Protein AF-A0A8X6T0A4-F1 (afdb_monomer_lite)

pLDDT: mean 91.63, std 5.25, range [67.75, 98.31]

Organism: Trichonephila clavipes (NCBI:txid2585209)

Foldseek 3Di:
DAFLVVLVVQQVVQCVVLVANPGSSPDDDDDDDDPLDDFDDDPPDDPVVSVCRDNCVDPCVVVDDDDDDDDDVVQVVVPDPVVVVLVVQVVCSSVVVFDQDPVPRDGDRPPPNDDDDPDLVRVCCVQQPPCQVCLQPPVSVVVGDDDDPDVVVVVVSLVVSQVSHPFDKDKDFDDDDDPDPVCCVVCPPVNVQPDDDPPDDHRIDIDGPSRDDDDD

Sequence (216 aa):
MSHKKASEALDRTLRDFRGNRRIFGGALILLSGDFRQTLPIIPRSTPADELHACFKLSVLWRLLQKLTLKTNMRVQLQRDASAGNFVKQLMDIGNGRMEIDESTQCITLPANFCKITESIDELVQKVFPNIAQNYKNHQWLSTRAILAAKNIDVNTINFTIQHRIPSETTTYKSIDTVENQDEVVNYPTEFLNSLDLPGMPPHVLTLKIGVPIILL

InterPro domains:
  IPR010285 DNA helicase Pif1-like, DEAD-box helicase domain [PF05970] (1-100)
  IPR027417 P-loop containing nucleoside triphosphate hydrolase [SSF52540] (20-215)
  IPR049163 DNA helicase Pif1-like, 2B domain [PF21530] (190-216)

Radius of gyration: 23.38 Å; chains: 1; bounding box: 48×66×59 Å

Secondary structure (DSSP, 8-state):
---HHHHHHHHHHHHHHTT--SGGGG--------TTSPPPP-TT--HHHHHHHSGGGSGGGGGS--------HHHHHHT-TTHHHHHHHHHHHHTT-SPBPTTT--BPPPTTT----S-HHHHHHHHSTTHHHHTT-HHHHTT-----SSHHHHHHHHHHHHHTS-S-EEEEE-----S-GGGTTTS-HHHHHT---TTS--SEEEEETT------

Structure (mmCIF, N/CA/C/O backbone):
data_AF-A0A8X6T0A4-F1
#
_entry.id   AF-A0A8X6T0A4-F1
#
loop_
_atom_site.group_PDB
_atom_site.id
_atom_site.type_symbol
_atom_site.label_atom_id
_atom_site.label_alt_id
_atom_site.label_comp_id
_atom_site.label_asym_id
_atom_site.label_entity_id
_atom_site.label_seq_id
_atom_site.pdbx_PDB_ins_code
_atom_site.Cartn_x
_atom_site.Cartn_y
_atom_site.Cartn_z
_atom_site.occupancy
_atom_site.B_iso_or_equiv
_atom_site.auth_seq_id
_atom_site.auth_comp_id
_atom_site.auth_asym_id
_atom_site.auth_atom_id
_atom_site.pdbx_PDB_model_num
ATOM 1 N N . MET A 1 1 ? 6.250 1.382 -6.525 1.00 78.69 1 MET A N 1
ATOM 2 C CA . MET A 1 1 ? 5.484 0.121 -6.398 1.00 78.69 1 MET A CA 1
ATOM 3 C C . MET A 1 1 ? 5.638 -0.869 -7.557 1.00 78.69 1 MET A C 1
ATOM 5 O O . MET A 1 1 ? 5.846 -2.033 -7.262 1.00 78.69 1 MET A O 1
ATOM 9 N N . SER A 1 2 ? 5.542 -0.505 -8.845 1.00 86.88 2 SER A N 1
ATOM 10 C CA . SER A 1 2 ? 5.683 -1.519 -9.918 1.00 86.88 2 SER A CA 1
ATOM 11 C C . SER A 1 2 ? 7.146 -1.889 -10.198 1.00 86.88 2 SER A C 1
ATOM 13 O O . SER A 1 2 ? 8.006 -1.006 -10.288 1.00 86.88 2 SER A O 1
ATOM 15 N N . HIS A 1 3 ? 7.428 -3.185 -10.353 1.00 94.50 3 HIS A N 1
ATOM 16 C CA . HIS A 1 3 ? 8.743 -3.677 -10.762 1.00 94.50 3 HIS A CA 1
ATOM 17 C C . HIS A 1 3 ? 9.007 -3.302 -12.229 1.00 94.50 3 HIS A C 1
ATOM 19 O O . HIS A 1 3 ? 8.172 -3.528 -13.101 1.00 94.50 3 HIS A O 1
ATOM 25 N N . LYS A 1 4 ? 10.216 -2.813 -12.539 1.00 95.25 4 LYS A N 1
ATOM 26 C CA . LYS A 1 4 ? 10.638 -2.422 -13.896 1.00 95.25 4 LYS A CA 1
ATOM 27 C C . LYS A 1 4 ? 10.349 -3.449 -14.996 1.00 95.25 4 LYS A C 1
ATOM 29 O O . LYS A 1 4 ? 10.011 -3.058 -16.110 1.00 95.25 4 LYS A O 1
ATOM 34 N N . LYS A 1 5 ? 10.424 -4.745 -14.666 1.00 95.69 5 LYS A N 1
ATOM 35 C CA . LYS A 1 5 ? 10.174 -5.849 -15.595 1.00 95.69 5 LYS A CA 1
ATOM 36 C C . LYS A 1 5 ? 8.749 -5.834 -16.143 1.00 95.69 5 LYS A C 1
ATOM 38 O O . LYS A 1 5 ? 8.561 -6.252 -17.274 1.00 95.69 5 LYS A O 1
ATOM 43 N N . ALA A 1 6 ? 7.766 -5.327 -15.395 1.00 95.44 6 ALA A N 1
ATOM 44 C CA . ALA A 1 6 ? 6.399 -5.190 -15.893 1.00 95.44 6 ALA A CA 1
ATOM 45 C C . ALA A 1 6 ? 6.338 -4.217 -17.082 1.00 95.44 6 ALA A C 1
ATOM 47 O O . ALA A 1 6 ? 5.784 -4.541 -18.129 1.00 95.44 6 ALA A O 1
ATOM 48 N N . SER A 1 7 ? 6.986 -3.056 -16.959 1.00 95.06 7 SER A N 1
ATOM 49 C CA . SER A 1 7 ? 7.067 -2.072 -18.044 1.00 95.06 7 SER A CA 1
ATOM 50 C C . SER A 1 7 ? 7.923 -2.557 -19.218 1.00 95.06 7 SER A C 1
ATOM 52 O O . SER A 1 7 ? 7.588 -2.296 -20.368 1.00 95.06 7 SER A O 1
ATOM 54 N N . GLU A 1 8 ? 9.016 -3.274 -18.947 1.00 96.75 8 GLU A N 1
ATOM 55 C CA . GLU A 1 8 ? 9.872 -3.873 -19.984 1.00 96.75 8 GLU A CA 1
ATOM 56 C C . GLU A 1 8 ? 9.152 -4.990 -20.747 1.00 96.75 8 GLU A C 1
ATOM 58 O O . GLU A 1 8 ? 9.249 -5.071 -21.972 1.00 96.75 8 GLU A O 1
ATOM 63 N N . ALA A 1 9 ? 8.378 -5.818 -20.042 1.00 97.44 9 ALA A N 1
ATOM 64 C CA . ALA A 1 9 ? 7.515 -6.815 -20.654 1.00 97.44 9 ALA A CA 1
ATOM 65 C C . ALA A 1 9 ? 6.445 -6.143 -21.519 1.00 97.44 9 ALA A C 1
ATOM 67 O O . ALA A 1 9 ? 6.284 -6.539 -22.667 1.00 97.44 9 ALA A O 1
ATOM 68 N N . LEU A 1 10 ? 5.784 -5.092 -21.020 1.00 96.75 10 LEU A N 1
ATOM 69 C CA . LEU A 1 10 ? 4.800 -4.332 -21.793 1.00 96.75 10 LEU A CA 1
ATOM 70 C C . LEU A 1 10 ? 5.404 -3.751 -23.081 1.00 96.75 10 LEU A C 1
ATOM 72 O O . LEU A 1 10 ? 4.799 -3.870 -24.142 1.00 96.75 10 LEU A O 1
ATOM 76 N N . ASP A 1 11 ? 6.599 -3.157 -23.010 1.00 97.44 11 ASP A N 1
ATOM 77 C CA . ASP A 1 11 ? 7.320 -2.664 -24.190 1.00 97.44 11 ASP A CA 1
ATOM 78 C C . ASP A 1 11 ? 7.566 -3.784 -25.204 1.00 97.44 11 ASP A C 1
ATOM 80 O O . ASP A 1 11 ? 7.188 -3.645 -26.367 1.00 97.44 11 ASP A O 1
ATOM 84 N N . ARG A 1 12 ? 8.131 -4.913 -24.760 1.00 97.69 12 ARG A N 1
ATOM 85 C CA . ARG A 1 12 ? 8.400 -6.069 -25.624 1.00 97.69 12 ARG A CA 1
ATOM 86 C C . ARG A 1 12 ? 7.125 -6.602 -26.278 1.00 97.69 12 ARG A C 1
ATOM 88 O O . ARG A 1 12 ? 7.107 -6.786 -27.491 1.00 97.69 12 ARG A O 1
ATOM 95 N N . THR A 1 13 ? 6.069 -6.805 -25.495 1.00 98.06 13 THR A N 1
ATOM 96 C CA . THR A 1 13 ? 4.781 -7.325 -25.971 1.00 98.06 13 THR A CA 1
ATOM 97 C C . THR A 1 13 ? 4.143 -6.381 -26.989 1.00 98.06 13 THR A C 1
ATOM 99 O O . THR A 1 13 ? 3.683 -6.825 -28.036 1.00 98.06 13 THR A O 1
ATOM 102 N N . LEU A 1 14 ? 4.152 -5.067 -26.741 1.00 98.06 14 LEU A N 1
ATOM 103 C CA . LEU A 1 14 ? 3.580 -4.103 -27.684 1.00 98.06 14 LEU A CA 1
ATOM 104 C C . LEU A 1 14 ? 4.390 -3.986 -28.977 1.00 98.06 14 LEU A C 1
ATOM 106 O O . LEU A 1 14 ? 3.804 -3.746 -30.031 1.00 98.06 14 LEU A O 1
ATOM 110 N N . ARG A 1 15 ? 5.716 -4.154 -28.929 1.00 98.12 15 ARG A N 1
ATOM 111 C CA . ARG A 1 15 ? 6.535 -4.201 -30.150 1.00 98.12 15 ARG A CA 1
ATOM 112 C C . ARG A 1 15 ? 6.182 -5.395 -31.022 1.00 98.12 15 ARG A C 1
ATOM 114 O O . ARG A 1 15 ? 6.078 -5.233 -32.236 1.00 98.12 15 ARG A O 1
ATOM 121 N N . ASP A 1 16 ? 5.994 -6.548 -30.390 1.00 98.31 16 ASP A N 1
ATOM 122 C CA . ASP A 1 16 ? 5.646 -7.798 -31.057 1.00 98.31 16 ASP A CA 1
ATOM 123 C C . ASP A 1 16 ? 4.248 -7.717 -31.683 1.00 98.31 16 ASP A C 1
ATOM 125 O O . ASP A 1 16 ? 4.109 -7.754 -32.904 1.00 98.31 16 ASP A O 1
ATOM 129 N N . PHE A 1 17 ? 3.220 -7.426 -30.878 1.00 98.06 17 PHE A N 1
ATOM 130 C CA . PHE A 1 17 ? 1.835 -7.336 -31.357 1.00 98.06 17 PHE A CA 1
ATOM 131 C C . PHE A 1 17 ? 1.604 -6.275 -32.429 1.00 98.06 17 PHE A C 1
ATOM 133 O O . PHE A 1 17 ? 0.698 -6.411 -33.248 1.00 98.06 17 PHE A O 1
ATOM 140 N N . ARG A 1 18 ? 2.398 -5.202 -32.435 1.00 97.75 18 ARG A N 1
ATOM 141 C CA . ARG A 1 18 ? 2.253 -4.120 -33.417 1.00 97.75 18 ARG A CA 1
ATOM 142 C C . ARG A 1 18 ? 3.211 -4.238 -34.597 1.00 97.75 18 ARG A C 1
ATOM 144 O O . ARG A 1 18 ? 3.186 -3.356 -35.454 1.00 97.75 18 ARG A O 1
ATOM 151 N N . GLY A 1 19 ? 4.089 -5.244 -34.620 1.00 97.75 19 GLY A N 1
ATOM 152 C CA . GLY A 1 19 ? 5.144 -5.366 -35.629 1.00 97.75 19 GLY A CA 1
ATOM 153 C C . GLY A 1 19 ? 6.038 -4.122 -35.722 1.00 97.75 19 GLY A C 1
ATOM 154 O O . GLY A 1 19 ? 6.555 -3.799 -36.789 1.00 97.75 19 GLY A O 1
ATOM 155 N N . ASN A 1 20 ? 6.197 -3.374 -34.625 1.00 97.81 20 ASN A N 1
ATOM 156 C CA . ASN A 1 20 ? 6.861 -2.072 -34.614 1.00 97.81 20 ASN A CA 1
ATOM 157 C C . ASN A 1 20 ? 7.971 -2.055 -33.567 1.00 97.81 20 ASN A C 1
ATOM 159 O O . ASN A 1 20 ? 7.714 -2.171 -32.377 1.00 97.81 20 ASN A O 1
ATOM 163 N N . ARG A 1 21 ? 9.220 -1.850 -33.994 1.00 96.19 21 ARG A N 1
ATOM 164 C CA . ARG A 1 21 ? 10.390 -1.878 -33.098 1.00 96.19 21 ARG A CA 1
ATOM 165 C C . ARG A 1 21 ? 10.576 -0.613 -32.252 1.00 96.19 21 ARG A C 1
ATOM 167 O O . ARG A 1 21 ? 11.468 -0.595 -31.404 1.00 96.19 21 ARG A O 1
ATOM 174 N N . ARG A 1 22 ? 9.780 0.442 -32.472 1.00 96.19 22 ARG A N 1
ATOM 175 C CA . ARG A 1 22 ? 9.786 1.647 -31.622 1.00 96.19 22 ARG A CA 1
ATOM 176 C C . ARG A 1 22 ? 9.333 1.301 -30.202 1.00 96.19 22 ARG A C 1
ATOM 178 O O . ARG A 1 22 ? 8.603 0.336 -30.002 1.00 96.19 22 ARG A O 1
ATOM 185 N N . ILE A 1 23 ? 9.734 2.116 -29.225 1.00 96.06 23 ILE A N 1
ATOM 186 C CA . ILE A 1 23 ? 9.332 1.940 -27.822 1.00 96.06 23 ILE A CA 1
ATOM 187 C C . ILE A 1 23 ? 7.802 1.801 -27.700 1.00 96.06 23 ILE A C 1
ATOM 189 O O . ILE A 1 23 ? 7.052 2.522 -28.362 1.00 96.06 23 ILE A O 1
ATOM 193 N N . PHE A 1 24 ? 7.353 0.820 -26.919 1.00 97.19 24 PHE A N 1
ATOM 194 C CA . PHE A 1 24 ? 5.966 0.387 -26.751 1.00 97.19 24 PHE A CA 1
ATOM 195 C C . PHE A 1 24 ? 5.222 0.138 -28.072 1.00 97.19 24 PHE A C 1
ATOM 197 O O . PHE A 1 24 ? 4.050 0.482 -28.223 1.00 97.19 24 PHE A O 1
ATOM 204 N N . GLY A 1 25 ? 5.911 -0.394 -29.084 1.00 97.31 25 GLY A N 1
ATOM 205 C CA . GLY A 1 25 ? 5.338 -0.595 -30.415 1.00 97.31 25 GLY A CA 1
ATOM 206 C C . GLY A 1 25 ? 4.918 0.707 -31.104 1.00 97.31 25 GLY A C 1
ATOM 207 O O . GLY A 1 25 ? 4.065 0.688 -31.988 1.00 97.31 25 GLY A O 1
ATOM 208 N N . GLY A 1 26 ? 5.465 1.851 -30.677 1.00 96.81 26 GLY A N 1
ATOM 209 C CA . GLY A 1 26 ? 5.050 3.188 -31.102 1.00 96.81 26 GLY A CA 1
ATOM 210 C C . GLY A 1 26 ? 3.747 3.668 -30.458 1.00 96.81 26 GLY A C 1
ATOM 211 O O . GLY A 1 26 ? 3.034 4.463 -31.066 1.00 96.81 26 GLY A O 1
ATOM 212 N N . ALA A 1 27 ? 3.345 3.121 -29.306 1.00 96.56 27 ALA A N 1
ATOM 213 C CA . ALA A 1 27 ? 2.156 3.571 -28.582 1.00 96.56 27 ALA A CA 1
ATOM 214 C C . ALA A 1 27 ? 2.487 4.817 -27.759 1.00 96.56 27 ALA A C 1
ATOM 216 O O . ALA A 1 27 ? 3.587 4.932 -27.214 1.00 96.56 27 ALA A O 1
ATOM 217 N N . LEU A 1 28 ? 1.527 5.735 -27.640 1.00 95.19 28 LEU A N 1
ATOM 218 C CA . LEU A 1 28 ? 1.640 6.822 -26.678 1.00 95.19 28 LEU A CA 1
ATOM 219 C C . LEU A 1 28 ? 1.396 6.250 -25.282 1.00 95.19 28 LEU A C 1
ATOM 221 O O . LEU A 1 28 ? 0.275 5.871 -24.955 1.00 95.19 28 LEU A O 1
ATOM 225 N N . ILE A 1 29 ? 2.450 6.197 -24.472 1.00 95.06 29 ILE A N 1
ATOM 226 C CA . ILE A 1 29 ? 2.379 5.740 -23.086 1.00 95.06 29 ILE A CA 1
ATOM 227 C C . ILE A 1 29 ? 2.628 6.923 -22.162 1.00 95.06 29 ILE A C 1
ATOM 229 O O . ILE A 1 29 ? 3.672 7.572 -22.234 1.00 95.06 29 ILE A O 1
ATOM 233 N N . LEU A 1 30 ? 1.678 7.167 -21.264 1.00 95.31 30 LEU A N 1
ATOM 234 C CA . LEU A 1 30 ? 1.833 8.106 -20.165 1.00 95.31 30 LEU A CA 1
ATOM 235 C C . LEU A 1 30 ? 2.080 7.325 -18.875 1.00 95.31 30 LEU A C 1
ATOM 237 O O . LEU A 1 30 ? 1.209 6.601 -18.402 1.00 95.31 30 LEU A O 1
ATOM 241 N N . LEU A 1 31 ? 3.274 7.482 -18.307 1.00 93.19 31 LEU A N 1
ATOM 242 C CA . LEU A 1 31 ? 3.612 6.947 -16.991 1.00 93.19 31 LEU A CA 1
ATOM 243 C C . LEU A 1 31 ? 3.559 8.078 -15.968 1.00 93.19 31 LEU A C 1
ATOM 245 O O . LEU A 1 31 ? 4.175 9.125 -16.163 1.00 93.19 31 LEU A O 1
ATOM 249 N N . SER A 1 32 ? 2.860 7.850 -14.861 1.00 94.00 32 SER A N 1
ATOM 250 C CA . SER A 1 32 ? 2.754 8.802 -13.756 1.00 94.00 32 SER A CA 1
ATOM 251 C C . SER A 1 32 ? 3.049 8.119 -12.429 1.00 94.00 32 SER A C 1
ATOM 253 O O . SER A 1 32 ? 2.615 6.993 -12.193 1.00 94.00 32 SER A O 1
ATOM 255 N N . GLY A 1 33 ? 3.752 8.814 -11.543 1.00 92.31 33 GLY A N 1
ATOM 256 C CA . GLY A 1 33 ? 4.043 8.332 -10.200 1.00 92.31 33 GLY A CA 1
ATOM 257 C C . GLY A 1 33 ? 5.000 9.263 -9.468 1.00 92.31 33 GLY A C 1
ATOM 258 O O . GLY A 1 33 ? 5.571 10.176 -10.065 1.00 92.31 33 GLY A O 1
ATOM 259 N N . ASP A 1 34 ? 5.185 9.013 -8.177 1.00 92.38 34 ASP A N 1
ATOM 260 C CA . ASP A 1 34 ? 6.129 9.743 -7.338 1.00 92.38 34 ASP A CA 1
ATOM 261 C C . ASP A 1 34 ? 7.153 8.769 -6.748 1.00 92.38 34 ASP A C 1
ATOM 263 O O . ASP A 1 34 ? 6.823 7.890 -5.958 1.00 92.38 34 ASP A O 1
ATOM 267 N N . PHE A 1 35 ? 8.416 8.925 -7.140 1.00 89.56 35 PHE A N 1
ATOM 268 C CA . PHE A 1 35 ? 9.508 8.058 -6.691 1.00 89.56 35 PHE A CA 1
ATOM 269 C C . PHE A 1 35 ? 9.994 8.349 -5.270 1.00 89.56 35 PHE A C 1
ATOM 271 O O . PHE A 1 35 ? 10.930 7.697 -4.822 1.00 89.56 35 PHE A O 1
ATOM 278 N N . ARG A 1 36 ? 9.402 9.334 -4.591 1.00 89.62 36 ARG A N 1
ATOM 279 C CA . ARG A 1 36 ? 9.604 9.577 -3.157 1.00 89.62 36 ARG A CA 1
ATOM 280 C C . ARG A 1 36 ? 8.653 8.739 -2.296 1.00 89.62 36 ARG A C 1
ATOM 282 O O . ARG A 1 36 ? 8.738 8.782 -1.077 1.00 89.62 36 ARG A O 1
ATOM 289 N N . GLN A 1 37 ? 7.720 8.024 -2.928 1.00 89.94 37 GLN A N 1
ATOM 290 C CA . GLN A 1 37 ? 6.805 7.095 -2.269 1.00 89.94 37 GLN A CA 1
ATOM 291 C C . GLN A 1 37 ? 7.405 5.679 -2.235 1.00 89.94 37 GLN A C 1
ATOM 293 O O . GLN A 1 37 ? 8.610 5.485 -2.378 1.00 89.94 37 GLN A O 1
ATOM 298 N N . THR A 1 38 ? 6.559 4.673 -2.037 1.00 89.75 38 THR A N 1
ATOM 299 C CA . THR A 1 38 ? 6.963 3.289 -1.791 1.00 89.75 38 THR A CA 1
ATOM 300 C C . THR A 1 38 ? 7.680 2.635 -2.980 1.00 89.75 38 THR A C 1
ATOM 302 O O . THR A 1 38 ? 7.264 2.708 -4.152 1.00 89.75 38 THR A O 1
ATOM 305 N N . LEU A 1 39 ? 8.768 1.935 -2.656 1.00 91.50 39 LEU A N 1
ATOM 306 C CA . LEU A 1 39 ? 9.528 1.092 -3.578 1.00 91.50 39 LEU A CA 1
ATOM 307 C C . LEU A 1 39 ? 8.699 -0.131 -4.027 1.00 91.50 39 LEU A C 1
ATOM 309 O O . LEU A 1 39 ? 7.608 -0.381 -3.504 1.00 91.50 39 LEU A O 1
ATOM 313 N N . PRO A 1 40 ? 9.122 -0.858 -5.076 1.00 92.31 40 PRO A N 1
ATOM 314 C CA . PRO A 1 40 ? 8.544 -2.160 -5.391 1.00 92.31 40 PRO A CA 1
ATOM 315 C C . PRO A 1 40 ? 8.725 -3.144 -4.235 1.00 92.31 40 PRO A C 1
ATOM 317 O O . PRO A 1 40 ? 9.812 -3.239 -3.679 1.00 92.31 40 PRO A O 1
ATOM 320 N N . ILE A 1 41 ? 7.665 -3.880 -3.900 1.00 89.50 41 ILE A N 1
ATOM 321 C CA . ILE A 1 41 ? 7.702 -4.901 -2.849 1.00 89.50 41 ILE A CA 1
ATOM 322 C C . ILE A 1 41 ? 8.261 -6.184 -3.460 1.00 89.50 41 ILE A C 1
ATOM 324 O O . ILE A 1 41 ? 7.680 -6.718 -4.408 1.00 89.50 41 ILE A O 1
ATOM 328 N N . ILE A 1 42 ? 9.374 -6.679 -2.922 1.00 91.50 42 ILE A N 1
ATOM 329 C CA . ILE A 1 42 ? 9.973 -7.953 -3.321 1.00 91.50 42 ILE A CA 1
ATOM 330 C C . ILE A 1 42 ? 10.136 -8.808 -2.060 1.00 91.50 42 ILE A C 1
ATOM 332 O O . ILE A 1 42 ? 10.852 -8.427 -1.141 1.00 91.50 42 ILE A O 1
ATOM 336 N N . PRO A 1 43 ? 9.453 -9.958 -1.947 1.00 90.06 43 PRO A N 1
ATOM 337 C CA . PRO A 1 43 ? 9.609 -10.805 -0.774 1.00 90.06 43 PRO A CA 1
ATOM 338 C C . PRO A 1 43 ? 11.056 -11.280 -0.632 1.00 90.06 43 PRO A C 1
ATOM 340 O O . PRO A 1 43 ? 11.621 -11.819 -1.582 1.00 90.06 43 PRO A O 1
ATOM 343 N N . ARG A 1 44 ? 11.620 -11.144 0.575 1.00 91.50 44 ARG A N 1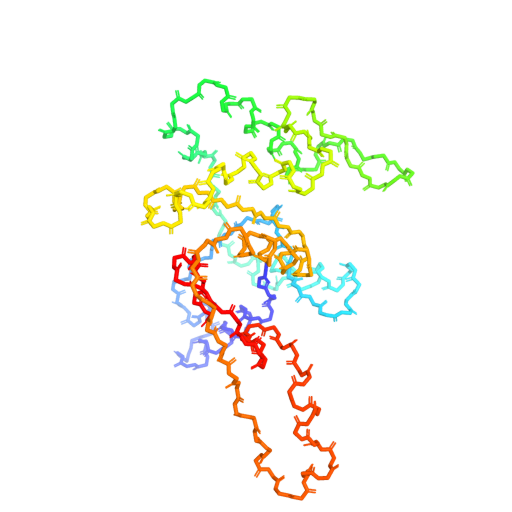
ATOM 344 C CA . ARG A 1 44 ? 12.981 -11.604 0.912 1.00 91.50 44 ARG A CA 1
ATOM 345 C C . ARG A 1 44 ? 14.088 -10.922 0.081 1.00 91.50 44 ARG A C 1
ATOM 347 O O . ARG A 1 44 ? 15.120 -11.538 -0.167 1.00 91.50 44 ARG A O 1
ATOM 354 N N . SER A 1 45 ? 13.879 -9.674 -0.346 1.00 93.06 45 SER A N 1
ATOM 355 C CA . SER A 1 45 ? 14.890 -8.870 -1.043 1.00 93.06 45 SER A CA 1
ATOM 356 C C . SER A 1 45 ? 15.883 -8.190 -0.112 1.00 93.06 45 SER A C 1
ATOM 358 O O . SER A 1 45 ? 15.595 -7.898 1.047 1.00 93.06 45 SER A O 1
ATOM 360 N N . THR A 1 46 ? 17.042 -7.854 -0.671 1.00 94.94 46 THR A N 1
ATOM 361 C CA . THR A 1 46 ? 17.940 -6.844 -0.109 1.00 94.94 46 THR A CA 1
ATOM 362 C C . THR A 1 46 ? 17.544 -5.436 -0.583 1.00 94.94 46 THR A C 1
ATOM 364 O O . THR A 1 46 ? 16.887 -5.298 -1.622 1.00 94.94 46 THR A O 1
ATOM 367 N N . PRO A 1 47 ? 18.006 -4.361 0.085 1.00 91.94 47 PRO A N 1
ATOM 368 C CA . PRO A 1 47 ? 17.821 -2.996 -0.417 1.00 91.94 47 PRO A CA 1
ATOM 369 C C . PRO A 1 47 ? 18.344 -2.796 -1.851 1.00 91.94 47 PRO A C 1
ATOM 371 O O . PRO A 1 47 ? 17.766 -2.044 -2.636 1.00 91.94 47 PRO A O 1
ATOM 374 N N . ALA A 1 48 ? 19.420 -3.496 -2.229 1.00 94.50 48 ALA A N 1
ATOM 375 C CA . ALA A 1 48 ? 19.968 -3.443 -3.581 1.00 94.50 48 ALA A CA 1
ATOM 376 C C . ALA A 1 48 ? 19.010 -4.052 -4.619 1.00 94.50 48 ALA A C 1
ATOM 378 O O . ALA A 1 48 ? 18.854 -3.491 -5.707 1.00 94.50 48 ALA A O 1
ATOM 379 N N . ASP A 1 49 ? 18.332 -5.151 -4.281 1.00 95.00 49 ASP A N 1
ATOM 380 C CA . ASP A 1 49 ? 17.345 -5.786 -5.161 1.00 95.00 49 ASP A CA 1
ATOM 381 C C . ASP A 1 49 ? 16.129 -4.878 -5.386 1.00 95.00 49 ASP A C 1
ATOM 383 O O . ASP A 1 49 ? 15.674 -4.716 -6.522 1.00 95.00 49 ASP A O 1
ATOM 387 N N . GLU A 1 50 ? 15.633 -4.227 -4.329 1.00 93.31 50 GLU A N 1
ATOM 388 C CA . GLU A 1 50 ? 14.510 -3.281 -4.408 1.00 93.31 50 GLU A CA 1
ATOM 389 C C . GLU A 1 50 ? 14.844 -2.073 -5.287 1.00 93.31 50 GLU A C 1
ATOM 391 O O . GLU A 1 50 ? 14.065 -1.685 -6.170 1.00 93.31 50 GLU A O 1
ATOM 396 N N . LEU A 1 51 ? 16.039 -1.503 -5.103 1.00 92.44 51 LEU A N 1
ATOM 397 C CA . LEU A 1 51 ? 16.550 -0.450 -5.973 1.00 92.44 51 LEU A CA 1
ATOM 398 C C . LEU A 1 51 ? 16.652 -0.949 -7.415 1.00 92.44 51 LEU A C 1
ATOM 400 O O . LEU A 1 51 ? 16.146 -0.286 -8.323 1.00 92.44 51 LEU A O 1
ATOM 404 N N . HIS A 1 52 ? 17.235 -2.130 -7.641 1.00 94.94 52 HIS A N 1
ATOM 405 C CA . HIS A 1 52 ? 17.381 -2.718 -8.972 1.00 94.94 52 HIS A CA 1
ATOM 406 C C . HIS A 1 52 ? 16.036 -2.969 -9.663 1.00 94.94 52 HIS A C 1
ATOM 408 O O . HIS A 1 52 ? 15.943 -2.864 -10.891 1.00 94.94 52 HIS A O 1
ATOM 414 N N . ALA A 1 53 ? 14.983 -3.239 -8.898 1.00 95.56 53 ALA A N 1
ATOM 415 C CA . ALA A 1 53 ? 13.631 -3.393 -9.403 1.00 95.56 53 ALA A CA 1
ATOM 416 C C . ALA A 1 53 ? 12.935 -2.074 -9.746 1.00 95.56 53 ALA A C 1
ATOM 418 O O . ALA A 1 53 ? 11.937 -2.090 -10.472 1.00 95.56 53 ALA A O 1
ATOM 419 N N . CYS A 1 54 ? 13.438 -0.930 -9.280 1.00 95.12 54 CYS A N 1
ATOM 420 C CA . CYS A 1 54 ? 12.833 0.361 -9.565 1.00 95.12 54 CYS A CA 1
ATOM 421 C C . CYS A 1 54 ? 12.883 0.700 -11.053 1.00 95.12 54 CYS A C 1
ATOM 423 O O . CYS A 1 54 ? 13.885 0.501 -11.742 1.00 95.12 54 CYS A O 1
ATOM 425 N N . PHE A 1 55 ? 11.813 1.332 -11.538 1.00 94.31 55 PHE A N 1
ATOM 426 C CA . PHE A 1 55 ? 11.715 1.742 -12.937 1.00 94.31 55 PHE A CA 1
ATOM 427 C C . PHE A 1 55 ? 12.839 2.696 -13.376 1.00 94.31 55 PHE A C 1
ATOM 429 O O . PHE A 1 55 ? 13.262 2.645 -14.526 1.00 94.31 55 PHE A O 1
ATOM 436 N N . LYS A 1 56 ? 13.398 3.499 -12.457 1.00 92.88 56 LYS A N 1
ATOM 437 C CA . LYS A 1 56 ? 14.568 4.358 -12.729 1.00 92.88 56 LYS A CA 1
ATOM 438 C C . LYS A 1 56 ? 15.812 3.584 -13.194 1.00 92.88 56 LYS A C 1
ATOM 440 O O . LYS A 1 56 ? 16.650 4.172 -13.872 1.00 92.88 56 LYS A O 1
ATOM 445 N N . LEU A 1 57 ? 15.925 2.297 -12.854 1.00 94.50 57 LEU A N 1
ATOM 446 C CA . LEU A 1 57 ? 16.997 1.395 -13.298 1.00 94.50 57 LEU A CA 1
ATOM 447 C C . LEU A 1 57 ? 16.586 0.507 -14.486 1.00 94.50 57 LEU A C 1
ATOM 449 O O . LEU A 1 57 ? 17.267 -0.472 -14.797 1.00 94.50 57 LEU A O 1
ATOM 453 N N . SER A 1 58 ? 15.477 0.828 -15.154 1.00 95.31 58 SER A N 1
ATOM 454 C CA . SER A 1 58 ? 15.118 0.241 -16.445 1.00 95.31 58 SER A CA 1
ATOM 455 C C . SER A 1 58 ? 15.899 0.886 -17.582 1.00 95.31 58 SER A C 1
ATOM 457 O O . SER A 1 58 ? 16.155 2.094 -17.575 1.00 95.31 58 SER A O 1
ATOM 459 N N . VAL A 1 59 ? 16.171 0.107 -18.628 1.00 94.25 59 VAL A N 1
ATOM 460 C CA . VAL A 1 59 ? 16.677 0.630 -19.906 1.00 94.25 59 VAL A CA 1
ATOM 461 C C . VAL A 1 59 ? 15.716 1.649 -20.529 1.00 94.25 59 VAL A C 1
ATOM 463 O O . VAL A 1 59 ? 16.157 2.605 -21.167 1.00 94.25 59 VAL A O 1
ATOM 466 N N . LEU A 1 60 ? 14.408 1.499 -20.283 1.00 95.44 60 LEU A N 1
ATOM 467 C CA . LEU A 1 60 ? 13.374 2.382 -20.818 1.00 95.44 60 LEU A CA 1
ATOM 468 C C . LEU A 1 60 ? 13.450 3.788 -20.222 1.00 95.44 60 LEU A C 1
ATOM 470 O O . LEU A 1 60 ? 13.151 4.755 -20.912 1.00 95.44 60 LEU A O 1
ATOM 474 N N . TRP A 1 61 ? 13.900 3.935 -18.972 1.00 95.12 61 TRP A N 1
ATOM 475 C CA . TRP A 1 61 ? 13.901 5.219 -18.260 1.00 95.12 61 TRP A CA 1
ATOM 476 C C . TRP A 1 61 ? 14.676 6.327 -18.986 1.00 95.12 61 TRP A C 1
ATOM 478 O O . TRP A 1 61 ? 14.311 7.502 -18.913 1.00 95.12 61 TRP A O 1
ATOM 488 N N . ARG A 1 62 ? 15.750 5.960 -19.695 1.00 94.31 62 ARG A N 1
ATOM 489 C CA . ARG A 1 62 ? 16.586 6.896 -20.467 1.00 94.31 62 ARG A CA 1
ATOM 490 C C . ARG A 1 62 ? 15.926 7.353 -21.768 1.00 94.31 62 ARG A C 1
ATOM 492 O O . ARG A 1 62 ? 16.318 8.381 -22.303 1.00 94.31 62 ARG A O 1
ATOM 499 N N . LEU A 1 63 ? 14.943 6.601 -22.257 1.00 93.94 63 LEU A N 1
ATOM 500 C CA . LEU A 1 63 ? 14.255 6.839 -23.526 1.00 93.94 63 LEU A CA 1
ATOM 501 C C . LEU A 1 63 ? 12.989 7.693 -23.364 1.00 93.94 63 LEU A C 1
ATOM 503 O O . LEU A 1 63 ? 12.381 8.080 -24.358 1.00 93.94 63 LEU A O 1
ATOM 507 N N . LEU A 1 64 ? 12.569 7.963 -22.126 1.00 91.81 64 LEU A N 1
ATOM 508 C CA . LEU A 1 64 ? 11.335 8.685 -21.839 1.00 91.81 64 LEU A CA 1
ATOM 509 C C . LEU A 1 64 ? 11.556 10.189 -21.719 1.00 91.81 64 LEU A C 1
ATOM 511 O O . LEU A 1 64 ? 12.505 10.657 -21.084 1.00 91.81 64 LEU A O 1
ATOM 515 N N . GLN A 1 65 ? 10.585 10.943 -22.228 1.00 95.06 65 GLN A N 1
ATOM 516 C CA . GLN A 1 65 ? 10.425 12.349 -21.890 1.00 95.06 65 GLN A CA 1
ATOM 517 C C . GLN A 1 65 ? 9.903 12.478 -20.454 1.00 95.06 65 GLN A C 1
ATOM 519 O O . GLN A 1 65 ? 8.958 11.798 -20.055 1.00 95.06 65 GLN A O 1
ATOM 524 N N . LYS A 1 66 ? 10.519 13.367 -19.672 1.00 94.69 66 LYS A N 1
ATOM 525 C CA . LYS A 1 66 ? 10.183 13.584 -18.261 1.00 94.69 66 LYS A CA 1
ATOM 526 C C . LYS A 1 66 ? 9.463 14.914 -18.110 1.00 94.69 66 LYS A C 1
ATOM 528 O O . LYS A 1 66 ? 9.988 15.949 -18.512 1.00 94.69 66 LYS A O 1
ATOM 533 N N . LEU A 1 67 ? 8.282 14.871 -17.507 1.00 96.00 67 LEU A N 1
ATOM 534 C CA . LEU A 1 67 ? 7.481 16.040 -17.165 1.00 96.00 67 LEU A CA 1
ATOM 535 C C . LEU A 1 67 ? 7.263 16.048 -15.652 1.00 96.00 67 LEU A C 1
ATOM 537 O O . LEU A 1 67 ? 7.017 15.000 -15.056 1.00 96.00 67 LEU A O 1
ATOM 541 N N . THR A 1 68 ? 7.354 17.224 -15.034 1.00 94.75 68 THR A N 1
ATOM 542 C CA . THR A 1 68 ? 7.258 17.372 -13.577 1.00 94.75 68 THR A CA 1
ATOM 543 C C . THR A 1 68 ? 6.119 18.311 -13.219 1.00 94.75 68 THR A C 1
ATOM 545 O O . THR A 1 68 ? 6.125 19.478 -13.609 1.00 94.75 68 THR A O 1
ATOM 548 N N . LEU A 1 69 ? 5.177 17.820 -12.415 1.00 93.56 69 LEU A N 1
ATOM 549 C CA . LEU A 1 69 ? 4.157 18.649 -11.779 1.00 93.56 69 LEU A CA 1
ATOM 550 C C . LEU A 1 69 ? 4.745 19.292 -10.517 1.00 93.56 69 LEU A C 1
ATOM 552 O O . LEU A 1 69 ? 5.317 18.601 -9.676 1.00 93.56 69 LEU A O 1
ATOM 556 N N . LYS A 1 70 ? 4.627 20.618 -10.397 1.00 89.12 70 LYS A N 1
ATOM 557 C CA . LYS A 1 70 ? 5.205 21.395 -9.282 1.00 89.12 70 LYS A CA 1
ATOM 558 C C . LYS A 1 70 ? 4.165 21.887 -8.274 1.00 89.12 70 LYS A C 1
ATOM 560 O O . LYS A 1 70 ? 4.515 22.192 -7.139 1.00 89.12 70 LYS A O 1
ATOM 565 N N . THR A 1 71 ? 2.901 21.953 -8.679 1.00 87.12 71 THR A N 1
ATOM 566 C CA . THR A 1 71 ? 1.823 22.523 -7.867 1.00 87.12 71 THR A CA 1
ATOM 567 C C . THR A 1 71 ? 1.090 21.429 -7.099 1.00 87.12 71 THR A C 1
ATOM 569 O O . THR A 1 71 ? 0.551 20.495 -7.694 1.00 87.12 71 THR A O 1
ATOM 572 N N . ASN A 1 72 ? 1.040 21.548 -5.770 1.00 85.62 72 ASN A N 1
ATOM 573 C CA . ASN A 1 72 ? 0.263 20.650 -4.920 1.00 85.62 72 ASN A CA 1
ATOM 574 C C . ASN A 1 72 ? -1.206 21.099 -4.873 1.00 85.62 72 ASN A C 1
ATOM 576 O O . ASN A 1 72 ? -1.601 21.925 -4.049 1.00 85.62 72 ASN A O 1
ATOM 580 N N . MET A 1 73 ? -2.021 20.520 -5.755 1.00 86.38 73 MET A N 1
ATOM 581 C CA . MET A 1 73 ? -3.444 20.857 -5.860 1.00 86.38 73 MET A CA 1
ATOM 582 C C . MET A 1 73 ? -4.240 20.519 -4.593 1.00 86.38 73 MET A C 1
ATOM 584 O O . MET A 1 73 ? -5.194 21.226 -4.283 1.00 86.38 73 MET A O 1
ATOM 588 N N . ARG A 1 74 ? -3.842 19.493 -3.821 1.00 82.00 74 ARG A N 1
ATOM 589 C CA . ARG A 1 74 ? -4.535 19.119 -2.572 1.00 82.00 74 ARG A CA 1
ATOM 590 C C . ARG A 1 74 ? -4.547 20.281 -1.581 1.00 82.00 74 ARG A C 1
ATOM 592 O O . ARG A 1 74 ? -5.560 20.531 -0.945 1.00 82.00 74 ARG A O 1
ATOM 599 N N . VAL A 1 75 ? -3.441 21.010 -1.505 1.00 81.38 75 VAL A N 1
ATOM 600 C CA . VAL A 1 75 ? -3.287 22.150 -0.596 1.00 81.38 75 VAL A CA 1
ATOM 601 C C . VAL A 1 75 ? -3.918 23.410 -1.161 1.00 81.38 75 VAL A C 1
ATOM 603 O O . VAL A 1 75 ? -4.612 24.123 -0.442 1.00 81.38 75 VAL A O 1
ATOM 606 N N . GLN A 1 76 ? -3.761 23.647 -2.464 1.00 78.38 76 GLN A N 1
ATOM 607 C CA . GLN A 1 76 ? -4.365 24.805 -3.120 1.00 78.38 76 GLN A CA 1
ATOM 608 C C . GLN A 1 76 ? -5.900 24.803 -3.021 1.00 78.38 76 GLN A C 1
ATOM 610 O O . GLN A 1 76 ? -6.508 25.860 -2.865 1.00 78.38 76 GLN A O 1
ATOM 615 N N . LEU A 1 77 ? -6.529 23.625 -3.075 1.00 80.25 77 LEU A N 1
ATOM 616 C CA . LEU A 1 77 ? -7.983 23.485 -2.977 1.00 80.25 77 LEU A CA 1
ATOM 617 C C . LEU A 1 77 ? -8.517 23.633 -1.544 1.00 80.25 77 LEU A C 1
ATOM 619 O O . LEU A 1 77 ? -9.650 24.073 -1.373 1.00 80.25 77 LEU A O 1
ATOM 623 N N . GLN A 1 78 ? -7.721 23.304 -0.521 1.00 73.50 78 GLN A N 1
ATOM 624 C CA . GLN A 1 78 ? -8.155 23.328 0.883 1.00 73.50 78 GLN A CA 1
ATOM 625 C C . GLN A 1 78 ? -8.222 24.740 1.494 1.00 73.50 78 GLN A C 1
ATOM 627 O O . GLN A 1 78 ? -8.817 24.895 2.555 1.00 73.50 78 GLN A O 1
ATOM 632 N N . ARG A 1 79 ? -7.663 25.771 0.831 1.00 67.75 79 ARG A N 1
ATOM 633 C CA . ARG A 1 79 ? -7.625 27.184 1.290 1.00 67.75 79 ARG A CA 1
ATOM 634 C C . ARG A 1 79 ? -7.139 27.373 2.740 1.00 67.75 79 ARG A C 1
ATOM 636 O O . ARG A 1 79 ? -7.446 28.380 3.371 1.00 67.75 79 ARG A O 1
ATOM 643 N N . ASP A 1 80 ? -6.367 26.425 3.256 1.00 72.88 80 ASP A N 1
ATOM 644 C CA . ASP A 1 80 ? -5.842 26.448 4.616 1.00 72.88 80 ASP A CA 1
ATOM 645 C C . ASP A 1 80 ? -4.443 27.080 4.619 1.00 72.88 80 ASP A C 1
ATOM 647 O O . ASP A 1 80 ? -3.496 26.540 4.041 1.00 72.88 80 ASP A O 1
ATOM 651 N N . ALA A 1 81 ? -4.303 28.234 5.274 1.00 67.94 81 ALA A N 1
ATOM 652 C CA . ALA A 1 81 ? -3.028 28.942 5.385 1.00 67.94 81 ALA A CA 1
ATOM 653 C C . ALA A 1 81 ? -1.955 28.124 6.134 1.00 67.94 81 ALA A C 1
ATOM 655 O O . ALA A 1 81 ? -0.762 28.288 5.875 1.00 67.94 81 ALA A O 1
ATOM 656 N N . SER A 1 82 ? -2.360 27.207 7.021 1.00 71.00 82 SER A N 1
ATOM 657 C CA . SER A 1 82 ? -1.450 26.333 7.771 1.00 71.00 82 SER A CA 1
ATOM 658 C C . SER A 1 82 ? -0.914 25.162 6.934 1.00 71.00 82 SER A C 1
ATOM 660 O O . SER A 1 82 ? 0.179 24.650 7.201 1.00 71.00 82 SER A O 1
ATOM 662 N N . ALA A 1 83 ? -1.610 24.798 5.849 1.00 76.88 83 ALA A N 1
ATOM 663 C CA . ALA A 1 83 ? -1.220 23.694 4.976 1.00 76.88 83 ALA A CA 1
ATOM 664 C C . ALA A 1 83 ? 0.097 23.961 4.227 1.00 76.88 83 ALA A C 1
ATOM 666 O O . ALA A 1 83 ? 0.807 23.019 3.875 1.00 76.88 83 ALA A O 1
ATOM 667 N N . GLY A 1 84 ? 0.479 25.230 4.031 1.00 80.19 84 GLY A N 1
ATOM 668 C CA . GLY A 1 84 ? 1.757 25.591 3.411 1.00 80.19 84 GLY A CA 1
ATOM 669 C C . GLY A 1 84 ? 2.972 25.082 4.197 1.00 80.19 84 GLY A C 1
ATOM 670 O O . GLY A 1 84 ? 3.908 24.543 3.602 1.00 80.19 84 GLY A O 1
ATOM 671 N N . ASN A 1 85 ? 2.939 25.187 5.531 1.00 86.19 85 ASN A N 1
ATOM 672 C CA . ASN A 1 85 ? 4.031 24.702 6.380 1.00 86.19 85 ASN A CA 1
ATOM 673 C C . ASN A 1 85 ? 4.101 23.168 6.365 1.00 86.19 85 ASN A C 1
ATOM 675 O O . ASN A 1 85 ? 5.165 22.598 6.135 1.00 86.19 85 ASN A O 1
ATOM 679 N N . PHE A 1 86 ? 2.949 22.505 6.503 1.00 85.81 86 PHE A N 1
ATOM 680 C CA . PHE A 1 86 ? 2.866 21.046 6.433 1.00 85.81 86 PHE A CA 1
ATOM 681 C C . PHE A 1 86 ? 3.392 20.497 5.097 1.00 85.81 86 PHE A C 1
ATOM 683 O O . PHE A 1 86 ? 4.153 19.532 5.078 1.00 85.81 86 PHE A O 1
ATOM 690 N N . VAL A 1 87 ? 3.066 21.139 3.968 1.00 87.44 87 VAL A N 1
ATOM 691 C CA . VAL A 1 87 ? 3.598 20.747 2.649 1.00 87.44 87 VAL A CA 1
ATOM 692 C C . VAL A 1 87 ? 5.102 20.885 2.584 1.00 87.44 87 VAL A C 1
ATOM 694 O O . VAL A 1 87 ? 5.759 20.001 2.039 1.00 87.44 87 VAL A O 1
ATOM 697 N N . LYS A 1 88 ? 5.653 21.983 3.106 1.00 88.62 88 LYS A N 1
ATOM 698 C CA . LYS A 1 88 ? 7.100 22.184 3.122 1.00 88.62 88 LYS A CA 1
ATOM 699 C C . LYS A 1 88 ? 7.783 21.069 3.916 1.00 88.62 88 LYS A C 1
ATOM 701 O O . LYS A 1 88 ? 8.678 20.425 3.381 1.00 88.62 88 LYS A O 1
ATOM 706 N N . GLN A 1 89 ? 7.281 20.770 5.114 1.00 90.38 89 GLN A N 1
ATOM 707 C CA . GLN A 1 89 ? 7.780 19.676 5.950 1.00 90.38 89 GLN A CA 1
ATOM 708 C C . GLN A 1 89 ? 7.681 18.318 5.236 1.00 90.38 89 GLN A C 1
ATOM 710 O O . GLN A 1 89 ? 8.661 17.581 5.170 1.00 90.38 89 GLN A O 1
ATOM 715 N N . LEU A 1 90 ? 6.534 18.009 4.620 1.00 90.19 90 LEU A N 1
ATOM 716 C CA . LEU A 1 90 ? 6.337 16.774 3.854 1.00 90.19 90 LEU A CA 1
ATOM 717 C C . LEU A 1 90 ? 7.304 16.668 2.662 1.00 90.19 90 LEU A C 1
ATOM 719 O O . LEU A 1 90 ? 7.801 15.586 2.352 1.00 90.19 90 LEU A O 1
ATOM 723 N N . MET A 1 91 ? 7.582 17.787 1.991 1.00 90.88 91 MET A N 1
ATOM 724 C CA . MET A 1 91 ? 8.536 17.850 0.886 1.00 90.88 91 MET A CA 1
ATOM 725 C C . MET A 1 91 ? 9.979 17.675 1.357 1.00 90.88 91 MET A C 1
ATOM 727 O O . MET A 1 91 ? 10.756 17.033 0.653 1.00 90.88 91 MET A O 1
ATOM 731 N N . ASP A 1 92 ? 10.349 18.218 2.514 1.00 92.50 92 ASP A N 1
ATOM 732 C CA . ASP A 1 92 ? 11.688 18.040 3.078 1.00 92.50 92 ASP A CA 1
ATOM 733 C C . ASP A 1 92 ? 11.921 16.579 3.500 1.00 92.50 92 ASP A C 1
ATOM 735 O O . ASP A 1 92 ? 12.961 16.014 3.156 1.00 92.50 92 ASP A O 1
ATOM 739 N N . ILE A 1 93 ? 10.913 15.918 4.088 1.00 91.81 93 ILE A N 1
ATOM 740 C CA . ILE A 1 93 ? 10.923 14.467 4.353 1.00 91.81 93 ILE A CA 1
ATOM 741 C C . ILE A 1 93 ? 11.073 13.681 3.045 1.00 91.81 93 ILE A C 1
ATOM 743 O O . ILE A 1 93 ? 12.007 12.897 2.891 1.00 91.81 93 ILE A O 1
ATOM 747 N N . GLY A 1 94 ? 10.191 13.913 2.068 1.00 90.75 94 GLY A N 1
ATOM 748 C CA . GLY A 1 94 ? 10.188 13.154 0.813 1.00 90.75 94 GLY A CA 1
ATOM 749 C C . GLY A 1 94 ? 11.436 13.364 -0.052 1.00 90.75 94 GLY A C 1
ATOM 750 O O . GLY A 1 94 ? 11.766 12.509 -0.868 1.00 90.75 94 GLY A O 1
ATOM 751 N N . ASN A 1 95 ? 12.139 14.487 0.104 1.00 92.19 95 ASN A N 1
ATOM 752 C CA . ASN A 1 95 ? 13.399 14.757 -0.591 1.00 92.19 95 ASN A CA 1
ATOM 753 C C . ASN A 1 95 ? 14.637 14.298 0.200 1.00 92.19 95 ASN A C 1
ATOM 755 O O . ASN A 1 95 ? 15.748 14.529 -0.275 1.00 92.19 95 ASN A O 1
ATOM 759 N N . GLY A 1 96 ? 14.467 13.693 1.381 1.00 90.94 96 GLY A N 1
ATOM 760 C CA . GLY A 1 96 ? 15.576 13.227 2.217 1.00 90.94 96 GLY A CA 1
ATOM 761 C C . GLY A 1 96 ? 16.432 14.363 2.782 1.00 90.94 96 GLY A C 1
ATOM 762 O O . GLY A 1 96 ? 17.645 14.226 2.866 1.00 90.94 96 GLY A O 1
ATOM 763 N N . ARG A 1 97 ? 15.822 15.510 3.108 1.00 93.19 97 ARG A N 1
ATOM 764 C CA . ARG A 1 97 ? 16.518 16.679 3.685 1.00 93.19 97 ARG A CA 1
ATOM 765 C C . ARG A 1 97 ? 16.524 16.696 5.211 1.00 93.19 97 ARG A C 1
ATOM 767 O O . ARG A 1 97 ? 17.109 17.596 5.801 1.00 93.19 97 ARG A O 1
ATOM 774 N N . MET A 1 98 ? 15.820 15.754 5.827 1.00 91.44 98 MET A N 1
ATOM 775 C CA . MET A 1 98 ? 15.815 15.584 7.273 1.00 91.44 98 MET A CA 1
ATOM 776 C C . MET A 1 98 ? 17.122 14.926 7.701 1.00 91.44 98 MET A C 1
ATOM 778 O O . MET A 1 98 ? 17.579 13.991 7.044 1.00 91.44 98 MET A O 1
ATOM 782 N N . GLU A 1 99 ? 17.695 15.398 8.803 1.00 92.38 99 GLU A N 1
ATOM 783 C CA . GLU A 1 99 ? 18.832 14.728 9.426 1.00 92.38 99 GLU A CA 1
ATOM 784 C C . GLU A 1 99 ? 18.414 13.325 9.878 1.00 92.38 99 GLU A C 1
ATOM 786 O O . GLU A 1 99 ? 17.332 13.130 10.444 1.00 92.38 99 GLU A O 1
ATOM 791 N N . ILE A 1 100 ? 19.269 12.352 9.571 1.00 93.75 100 ILE A N 1
ATOM 792 C CA . ILE A 1 100 ? 19.105 10.962 9.979 1.00 93.75 100 ILE A CA 1
ATOM 793 C C . ILE A 1 100 ? 20.030 10.755 11.166 1.00 93.75 100 ILE A C 1
ATOM 795 O O . ILE A 1 100 ? 21.234 10.982 11.067 1.00 93.75 100 ILE A O 1
ATOM 799 N N . ASP A 1 101 ? 19.461 10.322 12.280 1.00 93.75 101 ASP A N 1
ATOM 800 C CA . ASP A 1 101 ? 20.234 9.913 13.439 1.00 93.75 101 ASP A CA 1
ATOM 801 C C . ASP A 1 101 ? 21.016 8.635 13.093 1.00 93.75 101 ASP A C 1
ATOM 803 O O . ASP A 1 101 ? 20.428 7.605 12.759 1.00 93.75 101 ASP A O 1
ATOM 807 N N . GLU A 1 102 ? 22.349 8.695 13.145 1.00 92.81 102 GLU A N 1
ATOM 808 C CA . GLU A 1 102 ? 23.213 7.582 12.730 1.00 92.81 102 GLU A CA 1
ATOM 809 C C . GLU A 1 102 ? 23.042 6.333 13.608 1.00 92.81 102 GLU A C 1
ATOM 811 O O . GLU A 1 102 ? 23.220 5.212 13.127 1.00 92.81 102 GLU A O 1
ATOM 816 N N . SER A 1 103 ? 22.658 6.503 14.876 1.00 94.19 103 SER A N 1
ATOM 817 C CA . SER A 1 103 ? 22.513 5.401 15.830 1.00 94.19 103 SER A CA 1
ATOM 818 C C . SER A 1 103 ? 21.205 4.630 15.649 1.00 94.19 103 SER A C 1
ATOM 820 O O . SER A 1 103 ? 21.181 3.406 15.767 1.00 94.19 103 SER A O 1
ATOM 822 N N . THR A 1 104 ? 20.120 5.336 15.327 1.00 94.25 104 THR A N 1
ATOM 823 C CA . THR A 1 104 ? 18.774 4.759 15.194 1.00 94.25 104 THR A CA 1
ATOM 824 C C . THR A 1 104 ? 18.342 4.560 13.746 1.00 94.25 104 THR A C 1
ATOM 826 O O . THR A 1 104 ? 17.384 3.829 13.500 1.00 94.25 104 THR A O 1
ATOM 829 N N . GLN A 1 105 ? 19.030 5.196 12.792 1.00 91.81 105 GLN A N 1
ATOM 830 C CA . GLN A 1 105 ? 18.640 5.286 11.379 1.00 91.81 105 GLN A CA 1
ATOM 831 C C . GLN A 1 105 ? 17.250 5.919 11.173 1.00 91.81 105 GLN A C 1
ATOM 833 O O . GLN A 1 105 ? 16.594 5.699 10.152 1.00 91.81 105 GLN A O 1
ATOM 838 N N . CYS A 1 106 ? 16.795 6.721 12.139 1.00 92.69 106 CYS A N 1
ATOM 839 C CA . CYS A 1 106 ? 15.495 7.383 12.124 1.00 92.69 106 CYS A CA 1
ATOM 840 C C . CYS A 1 106 ? 15.633 8.885 11.861 1.00 92.69 106 CYS A C 1
ATOM 842 O O . CYS A 1 106 ? 16.660 9.501 12.136 1.00 92.69 106 CYS A O 1
ATOM 844 N N . ILE A 1 107 ? 14.551 9.486 11.367 1.00 93.25 107 ILE A N 1
ATOM 845 C CA . ILE A 1 107 ? 14.401 10.942 11.309 1.00 93.25 107 ILE A CA 1
ATOM 846 C C . ILE A 1 107 ? 13.599 11.430 12.515 1.00 93.25 107 ILE A C 1
ATOM 848 O O . ILE A 1 107 ? 12.682 10.748 12.978 1.00 93.25 107 ILE A O 1
ATOM 852 N N . THR A 1 108 ? 13.873 12.652 12.964 1.00 91.25 108 THR A N 1
ATOM 853 C CA . THR A 1 108 ? 13.028 13.333 13.952 1.00 91.25 108 THR A CA 1
ATOM 854 C C . THR A 1 108 ? 11.980 14.172 13.233 1.00 91.25 108 THR A C 1
ATOM 856 O O . THR A 1 108 ? 12.310 15.088 12.478 1.00 91.25 108 THR A O 1
ATOM 859 N N . LEU A 1 109 ? 10.700 13.868 13.451 1.00 91.00 109 LEU A N 1
ATOM 860 C CA . LEU A 1 109 ? 9.611 14.668 12.892 1.00 91.00 109 LEU A CA 1
ATOM 861 C C . LEU A 1 109 ? 9.512 16.021 13.618 1.00 91.00 109 LEU A C 1
ATOM 863 O O . LEU A 1 109 ? 9.684 16.073 14.837 1.00 91.00 109 LEU A O 1
ATOM 867 N N . PRO A 1 110 ? 9.188 17.120 12.910 1.00 89.25 110 PRO A N 1
ATOM 868 C CA . PRO A 1 110 ? 8.931 18.403 13.556 1.00 89.25 110 PRO A CA 1
ATOM 869 C C . PRO A 1 110 ? 7.830 18.291 14.621 1.00 89.25 110 PRO A C 1
ATOM 871 O O . PRO A 1 110 ? 6.822 17.618 14.405 1.00 89.25 110 PRO A O 1
ATOM 874 N N . ALA A 1 111 ? 7.967 19.004 15.742 1.00 88.75 111 ALA A N 1
ATOM 875 C CA . ALA A 1 111 ? 7.026 18.914 16.868 1.00 88.75 111 ALA A CA 1
ATOM 876 C C . ALA A 1 111 ? 5.566 19.251 16.496 1.00 88.75 111 ALA A C 1
ATOM 878 O O . ALA A 1 111 ? 4.627 18.781 17.131 1.00 88.75 111 ALA A O 1
ATOM 879 N N . ASN A 1 112 ? 5.362 20.058 15.453 1.00 89.25 112 ASN A N 1
ATOM 880 C CA . ASN A 1 112 ? 4.047 20.441 14.941 1.00 89.25 112 ASN A CA 1
ATOM 881 C C . ASN A 1 112 ? 3.557 19.567 13.768 1.00 89.25 112 ASN A C 1
ATOM 883 O O . ASN A 1 112 ? 2.542 19.903 13.161 1.00 89.25 112 ASN A O 1
ATOM 887 N N . PHE A 1 113 ? 4.273 18.496 13.413 1.00 88.19 113 PHE A N 1
ATOM 888 C CA . PHE A 1 113 ? 3.963 17.673 12.241 1.00 88.19 113 PHE A CA 1
ATOM 889 C C . PHE A 1 113 ? 2.786 16.724 12.483 1.00 88.19 113 PHE A C 1
ATOM 891 O O . PHE A 1 113 ? 1.917 16.562 11.628 1.00 88.19 113 PHE A O 1
ATOM 898 N N . CYS A 1 114 ? 2.742 16.101 13.660 1.00 89.06 114 CYS A N 1
ATOM 899 C CA . CYS A 1 114 ? 1.692 15.170 14.048 1.00 89.06 114 CYS A CA 1
ATOM 900 C C . CYS A 1 114 ? 1.423 15.241 15.551 1.00 89.06 114 CYS A C 1
ATOM 902 O O . CYS A 1 114 ? 2.278 15.644 16.335 1.00 89.06 114 CYS A O 1
ATOM 904 N N . LYS A 1 115 ? 0.233 14.797 15.960 1.00 89.94 115 LYS A N 1
ATOM 905 C CA . LYS A 1 115 ? -0.073 14.543 17.370 1.00 89.94 115 LYS A CA 1
ATOM 906 C C . LYS A 1 115 ? 0.207 13.077 17.664 1.00 89.94 115 LYS A C 1
ATOM 908 O O . LYS A 1 115 ? -0.426 12.213 17.063 1.00 89.94 115 LYS A O 1
ATOM 913 N N . ILE A 1 116 ? 1.133 12.822 18.578 1.00 91.19 116 ILE A N 1
ATOM 914 C CA . ILE A 1 116 ? 1.424 11.472 19.060 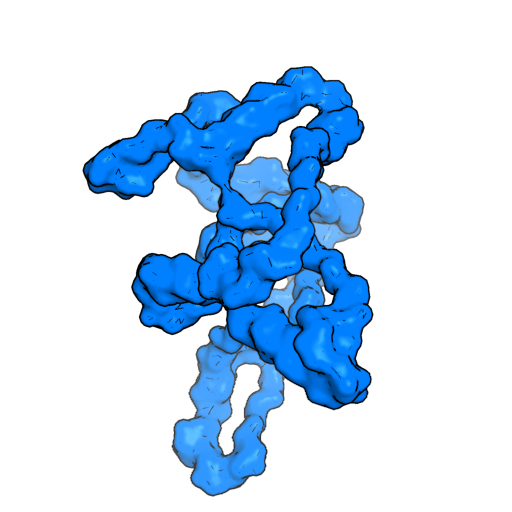1.00 91.19 116 ILE A CA 1
ATOM 915 C C . ILE A 1 116 ? 0.305 11.057 20.025 1.00 91.19 116 ILE A C 1
ATOM 917 O O . ILE A 1 116 ? -0.211 11.882 20.781 1.00 91.19 116 ILE A O 1
ATOM 921 N N . THR A 1 117 ? -0.110 9.799 19.939 1.00 92.69 117 THR A N 1
ATOM 922 C CA . THR A 1 117 ? -1.066 9.157 20.850 1.00 92.69 117 THR A CA 1
ATOM 923 C C . THR A 1 117 ? -0.339 8.094 21.654 1.00 92.69 117 THR A C 1
ATOM 925 O O . THR A 1 117 ? 0.560 7.442 21.126 1.00 92.69 117 THR A O 1
ATOM 928 N N . GLU A 1 118 ? -0.746 7.886 22.899 1.00 92.88 118 GLU A N 1
ATOM 929 C CA . GLU A 1 118 ? -0.086 6.944 23.809 1.00 92.88 118 GLU A CA 1
ATOM 930 C C . GLU A 1 118 ? -0.536 5.495 23.575 1.00 92.88 118 GLU A C 1
ATOM 932 O O . GLU A 1 118 ? 0.165 4.555 23.943 1.00 92.88 118 GLU A O 1
ATOM 937 N N . SER A 1 119 ? -1.696 5.293 22.938 1.00 94.81 119 SER A N 1
ATOM 938 C CA . SER A 1 119 ? -2.241 3.960 22.667 1.00 94.81 119 SER A CA 1
ATOM 939 C C . SER A 1 119 ? -3.059 3.882 21.377 1.00 94.81 119 SER A C 1
ATOM 941 O O . SER A 1 119 ? -3.559 4.883 20.854 1.00 94.81 119 SER A O 1
ATOM 943 N N . ILE A 1 120 ? -3.244 2.650 20.890 1.00 92.75 120 ILE A N 1
ATOM 944 C CA . ILE A 1 120 ? -4.147 2.345 19.773 1.00 92.75 120 ILE A CA 1
ATOM 945 C C . ILE A 1 120 ? -5.590 2.728 20.125 1.00 92.75 120 ILE A C 1
ATOM 947 O O . ILE A 1 120 ? -6.297 3.275 19.282 1.00 92.75 120 ILE A O 1
ATOM 951 N N . ASP A 1 121 ? -6.033 2.495 21.361 1.00 93.69 121 ASP A N 1
ATOM 952 C CA . ASP A 1 121 ? -7.400 2.821 21.776 1.00 93.69 121 ASP A CA 1
ATOM 953 C C . ASP A 1 121 ? -7.678 4.326 21.749 1.00 93.69 121 ASP A C 1
ATOM 955 O O . ASP A 1 121 ? -8.762 4.742 21.327 1.00 93.69 121 ASP A O 1
ATOM 959 N N . GLU A 1 122 ? -6.698 5.144 22.144 1.00 95.62 122 GLU A N 1
ATOM 960 C CA . GLU A 1 122 ? -6.782 6.601 22.050 1.00 95.62 122 GLU A CA 1
ATOM 961 C C . GLU A 1 122 ? -6.847 7.062 20.586 1.00 95.62 122 GLU A C 1
ATOM 963 O O . GLU A 1 122 ? -7.681 7.902 20.236 1.00 95.62 122 GLU A O 1
ATOM 968 N N . LEU A 1 123 ? -6.014 6.481 19.712 1.00 95.44 123 LEU A N 1
ATOM 969 C CA . LEU A 1 123 ? -6.054 6.741 18.271 1.00 95.44 123 LEU A CA 1
ATOM 970 C C . LEU A 1 123 ? -7.430 6.395 17.684 1.00 95.44 123 LEU A C 1
ATOM 972 O O . LEU A 1 123 ? -8.025 7.216 16.983 1.00 95.44 123 LEU A O 1
ATOM 976 N N . VAL A 1 124 ? -7.964 5.214 18.010 1.00 95.31 124 VAL A N 1
ATOM 977 C CA . VAL A 1 124 ? -9.294 4.774 17.568 1.00 95.31 124 VAL A CA 1
ATOM 978 C C . VAL A 1 124 ? -10.370 5.739 18.055 1.00 95.31 124 VAL A C 1
ATOM 980 O O . VAL A 1 124 ? -11.224 6.126 17.264 1.00 95.31 124 VAL A O 1
ATOM 983 N N . GLN A 1 125 ? -10.326 6.184 19.313 1.00 94.94 125 GLN A N 1
ATOM 984 C CA . GLN A 1 125 ? -11.314 7.125 19.844 1.00 94.94 125 GLN A CA 1
ATOM 985 C C . GLN A 1 125 ? -11.216 8.514 19.195 1.00 94.94 125 GLN A C 1
ATOM 987 O O . GLN A 1 125 ? -12.239 9.165 18.985 1.00 94.94 125 GLN A O 1
ATOM 992 N N . LYS A 1 126 ? -10.005 8.970 18.851 1.00 94.94 126 LYS A N 1
ATOM 993 C CA . LYS A 1 126 ? -9.785 10.240 18.141 1.00 94.94 126 LYS A CA 1
ATOM 994 C C . LYS A 1 126 ? -10.296 10.194 16.701 1.00 94.94 126 LYS A C 1
ATOM 996 O O . LYS A 1 126 ? -10.892 11.168 16.243 1.00 94.94 126 LYS A O 1
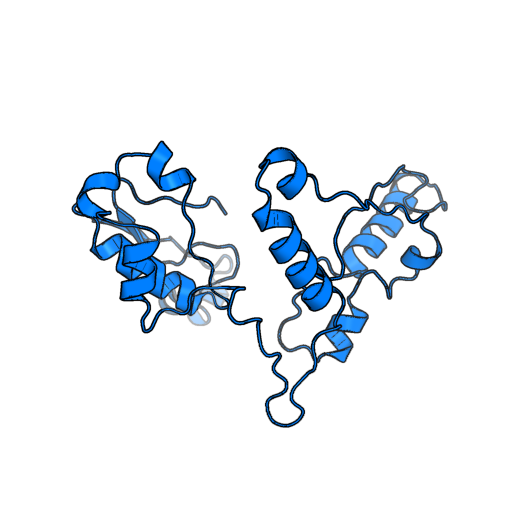ATOM 1001 N N . VAL A 1 127 ? -10.070 9.089 15.988 1.00 95.50 127 VAL A N 1
ATOM 1002 C CA . VAL A 1 127 ? -10.471 8.953 14.576 1.00 95.50 127 VAL A CA 1
ATOM 1003 C C . VAL A 1 127 ? -11.943 8.560 14.444 1.00 95.50 127 VAL A C 1
ATOM 1005 O O . VAL A 1 127 ? -12.668 9.176 13.662 1.00 95.50 127 VAL A O 1
ATOM 1008 N N . PHE A 1 128 ? -12.409 7.597 15.240 1.00 95.31 128 PHE A N 1
ATOM 1009 C CA . PHE A 1 128 ? -13.772 7.059 15.235 1.00 95.31 128 PHE A CA 1
ATOM 1010 C C . PHE A 1 128 ? -14.506 7.293 16.573 1.00 95.31 128 PHE A C 1
ATOM 1012 O O . PHE A 1 128 ? -14.906 6.332 17.240 1.00 95.31 128 PHE A O 1
ATOM 1019 N N . PRO A 1 129 ? -14.735 8.554 16.984 1.00 95.56 129 PRO A N 1
ATOM 1020 C CA . PRO A 1 129 ? -15.435 8.839 18.231 1.00 95.56 129 PRO A CA 1
ATOM 1021 C C . PRO A 1 129 ? -16.877 8.326 18.186 1.00 95.56 129 PRO A C 1
ATOM 1023 O O . PRO A 1 129 ? -17.596 8.546 17.209 1.00 95.56 129 PRO A O 1
ATOM 1026 N N . ASN A 1 130 ? -17.327 7.690 19.270 1.00 95.00 130 ASN A N 1
ATOM 1027 C CA . ASN A 1 130 ? -18.709 7.213 19.415 1.00 95.00 130 ASN A CA 1
ATOM 1028 C C . ASN A 1 130 ? -19.149 6.314 18.242 1.00 95.00 130 ASN A C 1
ATOM 1030 O O . ASN A 1 130 ? -20.230 6.482 17.672 1.00 95.00 130 ASN A O 1
ATOM 1034 N N . ILE A 1 131 ? -18.285 5.379 17.827 1.00 95.00 131 ILE A N 1
ATOM 1035 C CA . ILE A 1 131 ? -18.574 4.500 16.686 1.00 95.00 131 ILE A CA 1
ATOM 1036 C C . ILE A 1 131 ? -19.854 3.677 16.883 1.00 95.00 131 ILE A C 1
ATOM 1038 O O . ILE A 1 131 ? -20.604 3.484 15.930 1.00 95.00 131 ILE A O 1
ATOM 1042 N N . ALA A 1 132 ? -20.166 3.277 18.118 1.00 95.25 132 ALA A N 1
ATOM 1043 C CA . ALA A 1 132 ? -21.384 2.537 18.442 1.00 95.25 132 ALA A CA 1
ATOM 1044 C C . ALA A 1 132 ? -22.672 3.292 18.061 1.00 95.25 132 ALA A C 1
ATOM 1046 O O . ALA A 1 132 ? -23.693 2.667 17.784 1.00 95.25 132 ALA A O 1
ATOM 1047 N N . GLN A 1 133 ? -22.623 4.625 18.006 1.00 96.19 133 GLN A N 1
ATOM 1048 C CA . GLN A 1 133 ? -23.726 5.487 17.586 1.00 96.19 133 GLN A CA 1
ATOM 1049 C C . GLN A 1 133 ? -23.640 5.851 16.096 1.00 96.19 133 GLN A C 1
ATOM 1051 O O . GLN A 1 133 ? -24.666 6.038 15.448 1.00 96.19 133 GLN A O 1
ATOM 1056 N N . ASN A 1 134 ? -22.427 5.939 15.540 1.00 95.81 134 ASN A N 1
ATOM 1057 C CA . ASN A 1 134 ? -22.186 6.450 14.187 1.00 95.81 134 ASN A CA 1
ATOM 1058 C C . ASN A 1 134 ? -22.010 5.375 13.102 1.00 95.81 134 ASN A C 1
ATOM 1060 O O . ASN A 1 134 ? -21.951 5.728 11.929 1.00 95.81 134 ASN A O 1
ATOM 1064 N N . TYR A 1 135 ? -21.957 4.082 13.438 1.00 95.00 135 TYR A N 1
ATOM 1065 C CA . TYR A 1 135 ? -21.657 3.002 12.478 1.00 95.00 135 TYR A CA 1
ATOM 1066 C C . TYR A 1 135 ? -22.647 2.867 11.302 1.00 95.00 135 TYR A C 1
ATOM 1068 O O . TYR A 1 135 ? -22.345 2.201 10.320 1.00 95.00 135 TYR A O 1
ATOM 1076 N N . LYS A 1 136 ? -23.827 3.498 11.368 1.00 95.31 136 LYS A N 1
ATOM 1077 C CA . LYS A 1 136 ? -24.792 3.559 10.250 1.00 95.31 136 LYS A CA 1
ATOM 1078 C C . LYS A 1 136 ? -24.666 4.826 9.395 1.00 95.31 136 LYS A C 1
ATOM 1080 O O . LYS A 1 136 ? -25.329 4.945 8.369 1.00 95.31 136 LYS A O 1
ATOM 1085 N N . ASN A 1 137 ? -23.852 5.795 9.809 1.00 95.94 137 ASN A N 1
ATOM 1086 C CA . ASN A 1 137 ? -23.679 7.061 9.106 1.00 95.94 137 ASN A CA 1
ATOM 1087 C C . ASN A 1 137 ? -22.542 6.949 8.081 1.00 95.94 137 ASN A C 1
ATOM 1089 O O . ASN A 1 137 ? -21.373 7.186 8.391 1.00 95.94 137 ASN A O 1
ATOM 1093 N N . HIS A 1 138 ? -22.893 6.614 6.838 1.00 93.50 138 HIS A N 1
ATOM 1094 C CA . HIS A 1 138 ? -21.918 6.425 5.760 1.00 93.50 138 HIS A CA 1
ATOM 1095 C C . HIS A 1 138 ? -21.082 7.680 5.469 1.00 93.50 138 HIS A C 1
ATOM 1097 O O . HIS A 1 138 ? -19.875 7.566 5.272 1.00 93.50 138 HIS A O 1
ATOM 1103 N N . GLN A 1 139 ? -21.688 8.872 5.512 1.00 95.06 139 GLN A N 1
ATOM 1104 C CA . GLN A 1 139 ? -20.978 10.134 5.276 1.00 95.06 139 GLN A CA 1
ATOM 1105 C C . GLN A 1 139 ? -19.944 10.421 6.371 1.00 95.06 139 GLN A C 1
ATOM 1107 O O . GLN A 1 139 ? -18.899 11.018 6.121 1.00 95.06 139 GLN A O 1
ATOM 1112 N N . TRP A 1 140 ? -20.231 10.004 7.603 1.00 95.25 140 TRP A N 1
ATOM 1113 C CA . TRP A 1 140 ? -19.292 10.120 8.711 1.00 95.25 140 TRP A CA 1
ATOM 1114 C C . TRP A 1 140 ? -18.155 9.099 8.588 1.00 95.25 140 TRP A C 1
ATOM 1116 O O . TRP A 1 140 ? -16.994 9.442 8.807 1.00 95.25 140 TRP A O 1
ATOM 1126 N N . LEU A 1 141 ? -18.457 7.862 8.194 1.00 94.69 141 LEU A N 1
ATOM 1127 C CA . LEU A 1 141 ? -17.445 6.821 8.006 1.00 94.69 141 LEU A CA 1
ATOM 1128 C C . LEU A 1 141 ? -16.484 7.154 6.856 1.00 94.69 141 LEU A C 1
ATOM 1130 O O . LEU A 1 141 ? -15.278 6.968 6.997 1.00 94.69 141 LEU A O 1
ATOM 1134 N N . SER A 1 142 ? -16.987 7.712 5.751 1.00 93.69 142 SER A N 1
ATOM 1135 C CA . SER A 1 142 ? -16.200 7.950 4.534 1.00 93.69 142 SER A CA 1
ATOM 1136 C C . SER A 1 142 ? -15.086 8.990 4.679 1.00 93.69 142 SER A C 1
ATOM 1138 O O . SER A 1 142 ? -14.205 9.064 3.828 1.00 93.69 142 SER A O 1
ATOM 1140 N N . THR A 1 143 ? -15.108 9.822 5.723 1.00 93.75 143 THR A N 1
ATOM 1141 C CA . THR A 1 143 ? -14.090 10.864 5.944 1.00 93.75 143 THR A CA 1
ATOM 1142 C C . THR A 1 143 ? -13.013 10.446 6.947 1.00 93.75 143 THR A C 1
ATOM 1144 O O . THR A 1 143 ? -12.293 11.307 7.454 1.00 93.75 143 THR A O 1
ATOM 1147 N N . ARG A 1 144 ? -12.938 9.161 7.312 1.00 94.25 144 ARG A N 1
ATOM 1148 C CA . ARG A 1 144 ? -12.077 8.649 8.386 1.00 94.25 144 ARG A CA 1
ATOM 1149 C C . ARG A 1 144 ? -11.328 7.410 7.922 1.00 94.25 144 ARG A C 1
ATOM 1151 O O . ARG A 1 144 ? -11.894 6.544 7.269 1.00 94.25 144 ARG A O 1
ATOM 1158 N N . ALA A 1 145 ? -10.057 7.323 8.291 1.00 95.94 145 ALA A N 1
ATOM 1159 C CA . ALA A 1 145 ? -9.224 6.160 8.036 1.00 95.94 145 ALA A CA 1
ATOM 1160 C C . ALA A 1 145 ? -8.115 6.081 9.086 1.00 95.94 145 ALA A C 1
ATOM 1162 O O . ALA A 1 145 ? -7.623 7.110 9.553 1.00 95.94 145 ALA A O 1
ATOM 1163 N N . ILE A 1 146 ? -7.708 4.859 9.419 1.00 96.25 146 ILE A N 1
ATOM 1164 C CA . ILE A 1 146 ? -6.473 4.582 10.150 1.00 96.25 146 ILE A CA 1
ATOM 1165 C C . ILE A 1 146 ? -5.572 3.797 9.203 1.00 96.25 146 ILE A C 1
ATOM 1167 O O . ILE A 1 146 ? -6.014 2.841 8.571 1.00 96.25 146 ILE A O 1
ATOM 1171 N N . LEU A 1 147 ? -4.321 4.230 9.086 1.00 95.56 147 LEU A N 1
ATOM 1172 C CA . LEU A 1 147 ? -3.294 3.556 8.301 1.00 95.56 147 LEU A CA 1
ATOM 1173 C C . LEU A 1 147 ? -2.270 2.966 9.266 1.00 95.56 147 LEU A C 1
ATOM 1175 O O . LEU A 1 147 ? -1.890 3.624 10.234 1.00 95.56 147 LEU A O 1
ATOM 1179 N N . ALA A 1 148 ? -1.807 1.754 8.984 1.00 95.44 148 ALA A N 1
ATOM 1180 C CA . ALA A 1 148 ? -0.722 1.119 9.718 1.00 95.44 148 ALA A CA 1
ATOM 1181 C C . ALA A 1 148 ? 0.296 0.525 8.739 1.00 95.44 148 ALA A C 1
ATOM 1183 O O . ALA A 1 148 ? -0.023 0.258 7.580 1.00 95.44 148 ALA A O 1
ATOM 1184 N N . ALA A 1 149 ? 1.533 0.349 9.203 1.00 92.69 149 ALA A N 1
ATOM 1185 C CA . ALA A 1 149 ? 2.630 -0.123 8.361 1.00 92.69 149 ALA A CA 1
ATOM 1186 C C . ALA A 1 149 ? 2.537 -1.623 8.041 1.00 92.69 149 ALA A C 1
ATOM 1188 O O . ALA A 1 149 ? 3.004 -2.049 6.986 1.00 92.69 149 ALA A O 1
ATOM 1189 N N . LYS A 1 150 ? 1.958 -2.427 8.944 1.00 91.44 150 LYS A N 1
ATOM 1190 C CA . LYS A 1 150 ? 1.851 -3.883 8.799 1.00 91.44 150 LYS A CA 1
ATOM 1191 C C . LYS A 1 150 ? 0.395 -4.330 8.812 1.00 91.44 150 LYS A C 1
ATOM 1193 O O . LYS A 1 150 ? -0.412 -3.823 9.588 1.00 91.44 150 LYS A O 1
ATOM 1198 N N . ASN A 1 151 ? 0.092 -5.365 8.031 1.00 89.25 151 ASN A N 1
ATOM 1199 C CA . ASN A 1 151 ? -1.247 -5.957 7.979 1.00 89.25 151 ASN A CA 1
ATOM 1200 C C . ASN A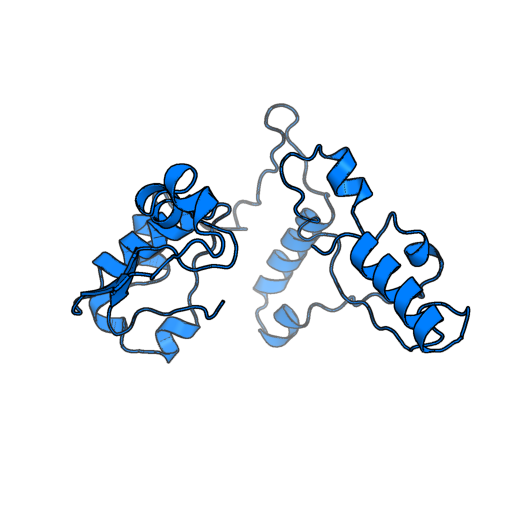 1 151 ? -1.703 -6.516 9.336 1.00 89.25 151 ASN A C 1
ATOM 1202 O O . ASN A 1 151 ? -2.880 -6.425 9.654 1.00 89.25 151 ASN A O 1
ATOM 1206 N N . ILE A 1 152 ? -0.788 -7.031 10.167 1.00 90.50 152 ILE A N 1
ATOM 1207 C CA . ILE A 1 152 ? -1.135 -7.509 11.516 1.00 90.50 152 ILE A CA 1
ATOM 1208 C C . ILE A 1 152 ? -1.678 -6.381 12.408 1.00 90.50 152 ILE A C 1
ATOM 1210 O O . ILE A 1 152 ? -2.655 -6.579 13.133 1.00 90.50 152 ILE A O 1
ATOM 1214 N N . ASP A 1 153 ? -1.108 -5.179 12.293 1.00 94.06 153 ASP A N 1
ATOM 1215 C CA . ASP A 1 153 ? -1.559 -4.000 13.032 1.00 94.06 153 ASP A CA 1
ATOM 1216 C C . ASP A 1 153 ? -2.910 -3.521 12.483 1.00 94.06 153 ASP A C 1
ATOM 1218 O O . ASP A 1 153 ? -3.823 -3.232 13.256 1.00 94.06 153 ASP A O 1
ATOM 1222 N N . VAL A 1 154 ? -3.074 -3.514 11.151 1.00 93.00 154 VAL A N 1
ATOM 1223 C CA . VAL A 1 154 ? -4.359 -3.222 10.490 1.00 93.00 154 VAL A CA 1
ATOM 1224 C C . VAL A 1 154 ? -5.450 -4.173 10.980 1.00 93.00 154 VAL A C 1
ATOM 1226 O O . VAL A 1 154 ? -6.515 -3.718 11.391 1.00 93.00 154 VAL A O 1
ATOM 1229 N N . ASN A 1 155 ? -5.183 -5.480 10.990 1.00 90.50 155 ASN A N 1
ATOM 1230 C CA . ASN A 1 155 ? -6.134 -6.497 11.430 1.00 90.50 155 ASN A CA 1
ATOM 1231 C C . ASN A 1 155 ? -6.510 -6.296 12.899 1.00 90.50 155 ASN A C 1
ATOM 1233 O O . ASN A 1 155 ? -7.693 -6.261 13.228 1.00 90.50 155 ASN A O 1
ATOM 1237 N N . THR A 1 156 ? -5.521 -6.074 13.767 1.00 93.12 156 THR A N 1
ATOM 1238 C CA . THR A 1 156 ? -5.749 -5.812 15.196 1.00 93.12 156 THR A CA 1
ATOM 1239 C C . THR A 1 156 ? -6.650 -4.594 15.404 1.00 93.12 156 THR A C 1
ATOM 1241 O O . THR A 1 156 ? -7.642 -4.669 16.127 1.00 93.12 156 THR A O 1
ATOM 1244 N N . ILE A 1 157 ? -6.359 -3.481 14.723 1.00 95.56 157 ILE A N 1
ATOM 1245 C CA . ILE A 1 157 ? -7.154 -2.249 14.808 1.00 95.56 157 ILE A CA 1
ATOM 1246 C C . ILE A 1 157 ? -8.573 -2.474 14.272 1.00 95.56 157 ILE A C 1
ATOM 1248 O O . ILE A 1 157 ? -9.543 -2.082 14.923 1.00 95.56 157 ILE A O 1
ATOM 1252 N N . ASN A 1 158 ? -8.710 -3.135 13.120 1.00 93.81 158 ASN A N 1
ATOM 1253 C CA . ASN A 1 158 ? -10.005 -3.438 12.515 1.00 93.81 158 ASN A CA 1
ATOM 1254 C C . ASN A 1 158 ? -10.873 -4.285 13.448 1.00 93.81 158 ASN A C 1
ATOM 1256 O O . ASN A 1 158 ? -12.040 -3.947 13.662 1.00 93.81 158 ASN A O 1
ATOM 1260 N N . PHE A 1 159 ? -10.306 -5.327 14.062 1.00 92.12 159 PHE A N 1
ATOM 1261 C CA . PHE A 1 159 ? -11.023 -6.136 15.041 1.00 92.12 159 PHE A CA 1
ATOM 1262 C C . PHE A 1 159 ? -11.436 -5.299 16.251 1.00 92.12 159 PHE A C 1
ATOM 1264 O O . PHE A 1 159 ? -12.608 -5.336 16.626 1.00 92.12 159 PHE A O 1
ATOM 1271 N N . THR A 1 160 ? -10.545 -4.493 16.832 1.00 93.31 160 THR A N 1
ATOM 1272 C CA . THR A 1 160 ? -10.887 -3.612 17.965 1.00 93.31 160 THR A CA 1
ATOM 1273 C C . THR A 1 160 ? -12.063 -2.690 17.637 1.00 93.31 160 THR A C 1
ATOM 1275 O O . THR A 1 160 ? -12.996 -2.558 18.430 1.00 93.31 160 THR A O 1
ATOM 1278 N N . ILE A 1 161 ? -12.065 -2.086 16.448 1.00 94.62 161 ILE A N 1
ATOM 1279 C CA . ILE A 1 161 ? -13.147 -1.213 15.979 1.00 94.62 161 ILE A CA 1
ATOM 1280 C C . ILE A 1 161 ? -14.449 -2.006 15.791 1.00 94.62 161 ILE A C 1
ATOM 1282 O O . ILE A 1 161 ? -15.504 -1.581 16.263 1.00 94.62 161 ILE A O 1
ATOM 1286 N N . GLN A 1 162 ? -14.385 -3.178 15.160 1.00 93.75 162 GLN A N 1
ATOM 1287 C CA . GLN A 1 162 ? -15.540 -4.043 14.915 1.00 93.75 162 GLN A CA 1
ATOM 1288 C C . GLN A 1 162 ? -16.198 -4.535 16.216 1.00 93.75 162 GLN A C 1
ATOM 1290 O O . GLN A 1 162 ? -17.428 -4.628 16.299 1.00 93.75 162 GLN A O 1
ATOM 1295 N N . HIS A 1 163 ? -15.416 -4.810 17.263 1.00 92.44 163 HIS A N 1
ATOM 1296 C CA . HIS A 1 163 ? -15.950 -5.200 18.572 1.00 92.44 163 HIS A CA 1
ATOM 1297 C C . HIS A 1 163 ? -16.774 -4.083 19.226 1.00 92.44 163 HIS A C 1
ATOM 1299 O O . HIS A 1 163 ? -17.733 -4.378 19.934 1.00 92.44 163 HIS A O 1
ATOM 1305 N N . ARG A 1 164 ? -16.477 -2.811 18.927 1.00 94.00 164 ARG A N 1
ATOM 1306 C CA . ARG A 1 164 ? -17.220 -1.647 19.443 1.00 94.00 164 ARG A CA 1
ATOM 1307 C C . ARG A 1 164 ? -18.547 -1.386 18.717 1.00 94.00 164 ARG A C 1
ATOM 1309 O O . ARG A 1 164 ? -19.310 -0.525 19.150 1.00 94.00 164 ARG A O 1
ATOM 1316 N N . ILE A 1 165 ? -18.836 -2.093 17.622 1.00 95.19 165 ILE A N 1
ATOM 1317 C CA . ILE A 1 165 ? -20.084 -1.936 16.866 1.00 95.19 165 ILE A CA 1
ATOM 1318 C C . ILE A 1 165 ? -21.179 -2.845 17.461 1.00 95.19 165 ILE A C 1
ATOM 1320 O O . ILE A 1 165 ? -20.996 -4.070 17.488 1.00 95.19 165 ILE A O 1
ATOM 1324 N N . PRO A 1 166 ? -22.330 -2.285 17.896 1.00 95.31 166 PRO A N 1
ATOM 1325 C CA . PRO A 1 166 ? -23.439 -3.032 18.485 1.00 95.31 166 PRO A CA 1
ATOM 1326 C C . PRO A 1 166 ? -24.366 -3.585 17.391 1.00 95.31 166 PRO A C 1
ATOM 1328 O O . PRO A 1 166 ? -25.536 -3.213 17.292 1.00 95.31 166 PRO A O 1
ATOM 1331 N N . SER A 1 167 ? -23.826 -4.434 16.521 1.00 95.19 167 SER A N 1
ATOM 1332 C CA . SER A 1 167 ? -24.596 -5.169 15.518 1.00 95.19 167 SER A CA 1
ATOM 1333 C C . SER A 1 167 ? -24.213 -6.644 15.518 1.00 95.19 167 SER A C 1
ATOM 1335 O O . SER A 1 167 ? -23.162 -7.031 16.040 1.00 95.19 167 SER A O 1
ATOM 1337 N N . GLU A 1 168 ? -25.115 -7.462 14.981 1.00 94.06 168 GLU A N 1
ATOM 1338 C CA . GLU A 1 168 ? -24.935 -8.905 14.909 1.00 94.06 168 GLU A CA 1
ATOM 1339 C C . GLU A 1 168 ? -23.753 -9.262 14.003 1.00 94.06 168 GLU A C 1
ATOM 1341 O O . GLU A 1 168 ? -23.524 -8.639 12.960 1.00 94.06 168 GLU A O 1
ATOM 1346 N N . THR A 1 169 ? -22.992 -10.258 14.445 1.00 95.00 169 THR A N 1
ATOM 1347 C CA . THR A 1 169 ? -21.830 -10.780 13.739 1.00 95.00 169 THR A CA 1
ATOM 1348 C C . THR A 1 169 ? -22.254 -11.907 12.806 1.00 95.00 169 THR A C 1
ATOM 1350 O O . THR A 1 169 ? -22.901 -12.857 13.235 1.00 95.00 169 THR A O 1
ATOM 1353 N N . THR A 1 170 ? -21.824 -11.849 11.549 1.00 96.25 170 THR A N 1
ATOM 1354 C CA . THR A 1 170 ? -21.977 -12.932 10.574 1.00 96.25 170 THR A CA 1
ATOM 1355 C C . THR A 1 170 ? -20.603 -13.435 10.156 1.00 96.25 170 THR A C 1
ATOM 1357 O O . THR A 1 170 ? -19.730 -12.643 9.798 1.00 96.25 170 THR A O 1
ATOM 1360 N N . THR A 1 171 ? -20.412 -14.750 10.183 1.00 95.88 171 THR A N 1
ATOM 1361 C CA . THR A 1 171 ? -19.160 -15.394 9.778 1.00 95.88 171 THR A CA 1
ATOM 1362 C C . THR A 1 171 ? -19.347 -16.111 8.450 1.00 95.88 171 THR A C 1
ATOM 1364 O O . THR A 1 171 ? -20.237 -16.946 8.307 1.00 95.88 171 THR A O 1
ATOM 1367 N N . TYR A 1 172 ? -18.469 -15.806 7.504 1.00 94.19 172 TYR A N 1
ATOM 1368 C CA . TYR A 1 172 ? -18.368 -16.447 6.201 1.00 94.19 172 TYR A CA 1
ATOM 1369 C C . TYR A 1 172 ? -17.112 -17.314 6.193 1.00 94.19 172 TYR A C 1
ATOM 1371 O O . TYR A 1 172 ? -16.053 -16.866 6.632 1.00 94.19 172 TYR A O 1
ATOM 1379 N N . LYS A 1 173 ? -17.240 -18.558 5.729 1.00 94.75 173 LYS A N 1
ATOM 1380 C CA . LYS A 1 173 ? -16.118 -19.490 5.593 1.00 94.75 173 LYS A CA 1
ATOM 1381 C C . LYS A 1 173 ? -15.859 -19.765 4.117 1.00 94.75 173 LYS A C 1
ATOM 1383 O O . LYS A 1 173 ? -16.827 -19.997 3.390 1.00 94.75 173 LYS A O 1
ATOM 1388 N N . SER A 1 174 ? -14.602 -19.727 3.679 1.00 93.56 174 SER A N 1
ATOM 1389 C CA . SER A 1 174 ? -14.245 -20.178 2.329 1.00 93.56 174 SER A CA 1
ATOM 1390 C C . SER A 1 174 ? -14.440 -21.691 2.194 1.00 93.56 174 SER A C 1
ATOM 1392 O O . SER A 1 174 ? -14.554 -22.424 3.182 1.00 93.56 174 SER A O 1
ATOM 1394 N N . ILE A 1 175 ? -14.516 -22.145 0.945 1.00 90.81 175 ILE A N 1
ATOM 1395 C CA . ILE A 1 175 ? -14.516 -23.557 0.573 1.00 90.81 175 ILE A CA 1
ATOM 1396 C C . ILE A 1 175 ? -13.305 -23.741 -0.333 1.00 90.81 175 ILE A C 1
ATOM 1398 O O . ILE A 1 175 ? -13.329 -23.302 -1.481 1.00 90.81 175 ILE A O 1
ATOM 1402 N N . ASP A 1 176 ? -12.263 -24.363 0.208 1.00 89.25 176 ASP A N 1
ATOM 1403 C CA . ASP A 1 176 ? -10.983 -24.538 -0.470 1.00 89.25 176 ASP A CA 1
ATOM 1404 C C . ASP A 1 176 ? -10.810 -26.006 -0.876 1.00 89.25 176 ASP A C 1
ATOM 1406 O O . ASP A 1 176 ? -11.066 -26.920 -0.088 1.00 89.25 176 ASP A O 1
ATOM 1410 N N . THR A 1 177 ? -10.404 -26.246 -2.124 1.00 86.38 177 THR A N 1
ATOM 1411 C CA . THR A 1 177 ? -10.271 -27.596 -2.692 1.00 86.38 177 THR A CA 1
ATOM 1412 C C . THR A 1 177 ? -9.000 -27.725 -3.515 1.00 86.38 177 THR A C 1
ATOM 1414 O O . THR A 1 177 ? -8.650 -26.812 -4.263 1.00 86.38 177 THR A O 1
ATOM 1417 N N . VAL A 1 178 ? -8.349 -28.884 -3.432 1.00 87.81 178 VAL A N 1
ATOM 1418 C CA . VAL A 1 178 ? -7.220 -29.242 -4.300 1.00 87.81 178 VAL A CA 1
ATOM 1419 C C . VAL A 1 178 ? -7.760 -29.720 -5.650 1.00 87.81 178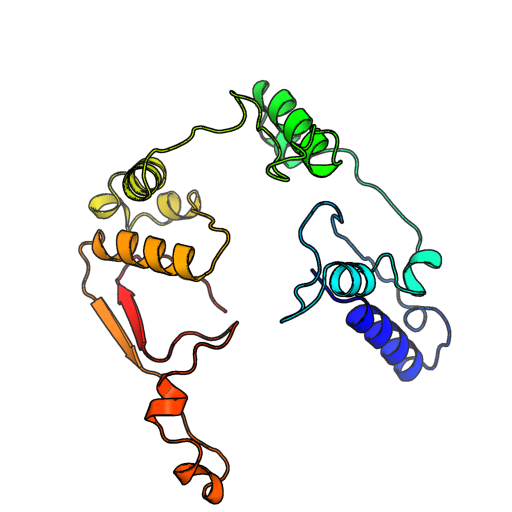 VAL A C 1
ATOM 1421 O O . VAL A 1 178 ? -8.677 -30.538 -5.691 1.00 87.81 178 VAL A O 1
ATOM 1424 N N . GLU A 1 179 ? -7.203 -29.219 -6.753 1.00 87.81 179 GLU A N 1
ATOM 1425 C CA . GLU A 1 179 ? -7.608 -29.635 -8.105 1.00 87.81 179 GLU A CA 1
ATOM 1426 C C . GLU A 1 179 ? -7.136 -31.065 -8.424 1.00 87.81 179 GLU A C 1
ATOM 1428 O O . GLU A 1 179 ? -7.881 -31.857 -9.002 1.00 87.81 179 GLU A O 1
ATOM 1433 N N . ASN A 1 180 ? -5.918 -31.420 -7.999 1.00 88.12 180 ASN A N 1
ATOM 1434 C CA . ASN A 1 180 ? -5.354 -32.754 -8.173 1.00 88.12 180 ASN A CA 1
ATOM 1435 C C . ASN A 1 180 ? -5.662 -33.664 -6.969 1.00 88.12 180 ASN A C 1
ATOM 1437 O O . ASN A 1 180 ? -5.171 -33.440 -5.862 1.00 88.12 180 ASN A O 1
ATOM 1441 N N . GLN A 1 181 ? -6.438 -34.728 -7.195 1.00 81.94 181 GLN A N 1
ATOM 1442 C CA . GLN A 1 181 ? -6.838 -35.673 -6.144 1.00 81.94 181 GLN A CA 1
ATOM 1443 C C . GLN A 1 181 ? -5.655 -36.433 -5.526 1.00 81.94 181 GLN A C 1
ATOM 1445 O O . GLN A 1 181 ? -5.708 -36.772 -4.343 1.00 81.94 181 GLN A O 1
ATOM 1450 N N . ASP A 1 182 ? -4.571 -36.632 -6.279 1.00 85.62 182 ASP A N 1
ATOM 1451 C CA . ASP A 1 182 ? -3.371 -37.321 -5.791 1.00 85.62 182 ASP A CA 1
ATOM 1452 C C . ASP A 1 182 ? -2.606 -36.495 -4.738 1.00 85.62 182 ASP A C 1
ATOM 1454 O O . ASP A 1 182 ? -1.822 -37.035 -3.957 1.00 85.62 182 ASP A O 1
ATOM 1458 N N . GLU A 1 183 ? -2.849 -35.181 -4.674 1.00 85.50 183 GLU A N 1
ATOM 1459 C CA . GLU A 1 183 ? -2.186 -34.266 -3.739 1.00 85.50 183 GLU A CA 1
ATOM 1460 C C . GLU A 1 183 ? -3.012 -33.963 -2.482 1.00 85.50 183 GLU A C 1
ATOM 1462 O O . GLU A 1 183 ? -2.526 -33.281 -1.580 1.00 85.50 183 GLU A O 1
ATOM 1467 N N . VAL A 1 184 ? -4.228 -34.507 -2.362 1.00 82.62 184 VAL A N 1
ATOM 1468 C CA . VAL A 1 184 ? -5.121 -34.270 -1.208 1.00 82.62 184 VAL A CA 1
ATOM 1469 C C . VAL A 1 184 ? -4.473 -34.694 0.115 1.00 82.62 184 VAL A C 1
ATOM 1471 O O . VAL A 1 184 ? -4.694 -34.066 1.147 1.00 82.62 184 VAL A O 1
ATOM 1474 N N . VAL A 1 185 ? -3.620 -35.723 0.090 1.00 84.00 185 VAL A N 1
ATOM 1475 C CA . VAL A 1 185 ? -2.859 -36.169 1.271 1.00 84.00 185 VAL A CA 1
ATOM 1476 C C . VAL A 1 185 ? -1.762 -35.166 1.656 1.00 84.00 185 VAL A C 1
ATOM 1478 O O . VAL A 1 185 ? -1.458 -35.015 2.837 1.00 84.00 185 VAL A O 1
ATOM 1481 N N . ASN A 1 186 ? -1.181 -34.464 0.679 1.00 87.00 186 ASN A N 1
ATOM 1482 C CA . ASN A 1 186 ? -0.112 -33.486 0.900 1.00 87.00 186 ASN A CA 1
ATOM 1483 C C . ASN A 1 186 ? -0.655 -32.114 1.326 1.00 87.00 186 ASN A C 1
ATOM 1485 O O . ASN A 1 186 ? 0.022 -31.390 2.058 1.00 87.00 186 ASN A O 1
ATOM 1489 N N . TYR A 1 187 ? -1.868 -31.767 0.890 1.00 89.44 187 TYR A N 1
ATOM 1490 C CA . TYR A 1 187 ? -2.525 -30.490 1.171 1.00 89.44 187 TYR A CA 1
ATOM 1491 C C . TYR A 1 187 ? -3.896 -30.715 1.818 1.00 89.44 187 TYR A C 1
ATOM 1493 O O . TYR A 1 187 ? -4.930 -30.563 1.162 1.00 89.44 187 TYR A O 1
ATOM 1501 N N . PRO A 1 188 ? -3.925 -31.084 3.110 1.00 89.81 188 PRO A N 1
ATOM 1502 C CA . PRO A 1 188 ? -5.177 -31.282 3.823 1.00 89.81 188 PRO A CA 1
ATOM 1503 C C . PRO A 1 188 ? -5.970 -29.970 3.926 1.00 89.81 188 PRO A C 1
ATOM 1505 O O . PRO A 1 188 ? -5.406 -28.873 3.888 1.00 89.81 188 PRO A O 1
ATOM 1508 N N . THR A 1 189 ? -7.286 -30.071 4.108 1.00 88.56 189 THR A N 1
ATOM 1509 C CA . THR A 1 189 ? -8.183 -28.904 4.197 1.00 88.56 189 THR A CA 1
ATOM 1510 C C . THR A 1 189 ? -7.761 -27.942 5.310 1.00 88.56 189 THR A C 1
ATOM 1512 O O . THR A 1 189 ? -7.841 -26.731 5.151 1.00 88.56 189 THR A O 1
ATOM 1515 N N . GLU A 1 190 ? -7.249 -28.455 6.427 1.00 90.38 190 GLU A N 1
ATOM 1516 C CA . GLU A 1 190 ? -6.725 -27.662 7.540 1.00 90.38 190 GLU A CA 1
ATOM 1517 C C . GLU A 1 190 ? -5.532 -26.799 7.120 1.00 90.38 190 GLU A C 1
ATOM 1519 O O . GLU A 1 190 ? -5.409 -25.661 7.571 1.00 90.38 190 GLU A O 1
ATOM 1524 N N . PHE A 1 191 ? -4.675 -27.320 6.236 1.00 90.94 191 PHE A N 1
ATOM 1525 C CA . PHE A 1 191 ? -3.578 -26.553 5.660 1.00 90.94 191 PHE A CA 1
ATOM 1526 C C . PHE A 1 191 ? -4.113 -25.459 4.733 1.00 90.94 191 PHE A C 1
ATOM 1528 O O . PHE A 1 191 ? -3.697 -24.311 4.875 1.00 90.94 191 PHE A O 1
ATOM 1535 N N . LEU A 1 192 ? -5.072 -25.773 3.855 1.00 90.81 192 LEU A N 1
ATOM 1536 C CA . LEU A 1 192 ? -5.691 -24.783 2.962 1.00 90.81 192 LEU A CA 1
ATOM 1537 C C . LEU A 1 192 ? -6.363 -23.650 3.748 1.00 90.81 192 LEU A C 1
ATOM 1539 O O . LEU A 1 192 ? -6.078 -22.480 3.509 1.00 90.81 192 LEU A O 1
ATOM 1543 N N . ASN A 1 193 ? -7.146 -23.999 4.769 1.00 92.00 193 ASN A N 1
ATOM 1544 C CA . ASN A 1 193 ? -7.826 -23.049 5.651 1.00 92.00 193 ASN A CA 1
ATOM 1545 C C . ASN A 1 193 ? -6.852 -22.178 6.469 1.00 92.00 193 ASN A C 1
ATOM 1547 O O . ASN A 1 193 ? -7.258 -21.154 7.022 1.00 92.00 193 ASN A O 1
ATOM 1551 N N . SER A 1 194 ? -5.584 -22.591 6.594 1.00 89.94 194 SER A N 1
ATOM 1552 C CA . SER A 1 194 ? -4.533 -21.827 7.278 1.00 89.94 194 SER A CA 1
ATOM 1553 C C . SER A 1 194 ? -3.824 -20.810 6.377 1.00 89.94 194 SER A C 1
ATOM 1555 O O . SER A 1 194 ? -3.055 -19.987 6.879 1.00 89.94 194 SER A O 1
ATOM 1557 N N . LEU A 1 195 ? -4.060 -20.851 5.061 1.00 88.81 195 LEU A N 1
ATOM 1558 C CA . LEU A 1 195 ? -3.429 -19.940 4.114 1.00 88.81 195 LEU A CA 1
ATOM 1559 C C . LEU A 1 195 ? -4.009 -18.526 4.260 1.00 88.81 195 LEU A C 1
ATOM 1561 O O . LEU A 1 195 ? -5.212 -18.311 4.150 1.00 88.81 195 LEU A O 1
ATOM 1565 N N . ASP A 1 196 ? -3.121 -17.552 4.453 1.00 84.38 196 ASP A N 1
ATOM 1566 C CA . ASP A 1 196 ? -3.437 -16.120 4.455 1.00 84.38 196 ASP A CA 1
ATOM 1567 C C . ASP A 1 196 ? -2.665 -15.446 3.313 1.00 84.38 196 ASP A C 1
ATOM 1569 O O . ASP A 1 196 ? -1.532 -14.975 3.466 1.00 84.38 196 ASP A O 1
ATOM 1573 N N . LEU A 1 197 ? -3.231 -15.531 2.106 1.00 84.94 197 LEU A N 1
ATOM 1574 C CA . LEU A 1 197 ? -2.574 -15.086 0.880 1.00 84.94 197 LEU A CA 1
ATOM 1575 C C . LEU A 1 197 ? -2.807 -13.586 0.633 1.00 84.94 197 LEU A C 1
ATOM 1577 O O . LEU A 1 197 ? -3.9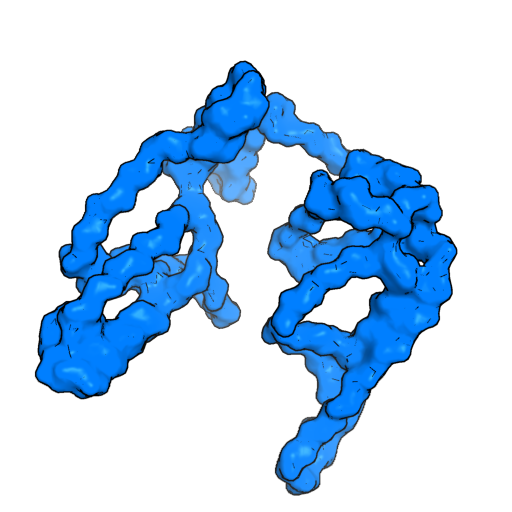43 -13.115 0.706 1.00 84.94 197 LEU A O 1
ATOM 1581 N N . PRO A 1 198 ? -1.767 -12.819 0.248 1.00 80.00 198 PRO A N 1
ATOM 1582 C CA . PRO A 1 198 ? -1.939 -11.419 -0.117 1.00 80.00 198 PRO A CA 1
ATOM 1583 C C . PRO A 1 198 ? -2.949 -11.244 -1.256 1.00 80.00 198 PRO A C 1
ATOM 1585 O O . PRO A 1 198 ? -2.812 -11.856 -2.314 1.00 80.00 198 PRO A O 1
ATOM 1588 N N . GLY A 1 199 ? -3.922 -10.355 -1.057 1.00 82.06 199 GLY A N 1
ATOM 1589 C CA . GLY A 1 199 ? -4.953 -10.064 -2.057 1.00 82.06 199 GLY A CA 1
ATOM 1590 C C . GLY A 1 199 ? -6.147 -11.018 -2.036 1.00 82.06 199 GLY A C 1
ATOM 1591 O O . GLY A 1 199 ? -7.012 -10.887 -2.894 1.00 82.06 199 GLY A O 1
ATOM 1592 N N . MET A 1 200 ? -6.231 -11.932 -1.064 1.00 86.25 200 MET A N 1
ATOM 1593 C CA . MET A 1 200 ? -7.429 -12.736 -0.822 1.00 86.25 200 MET A CA 1
ATOM 1594 C C . MET A 1 200 ? -7.960 -12.527 0.603 1.00 86.25 200 MET A C 1
ATOM 1596 O O . MET A 1 200 ? -7.177 -12.247 1.512 1.00 86.25 200 MET A O 1
ATOM 1600 N N . PRO A 1 201 ? -9.284 -12.637 0.823 1.00 87.94 201 PRO A N 1
ATOM 1601 C CA . PRO A 1 201 ? -9.837 -12.721 2.169 1.00 87.94 201 PRO A CA 1
ATOM 1602 C C . PRO A 1 201 ? -9.348 -13.986 2.897 1.00 87.94 201 PRO A C 1
ATOM 1604 O O . PRO A 1 201 ? -9.102 -15.001 2.244 1.00 87.94 201 PRO A O 1
ATOM 1607 N N . PRO A 1 202 ? -9.264 -13.963 4.238 1.00 90.06 202 PRO A N 1
ATOM 1608 C CA . PRO A 1 202 ? -8.939 -15.153 5.019 1.00 90.06 202 PRO A CA 1
ATOM 1609 C C . PRO A 1 202 ? -10.065 -16.194 4.951 1.00 90.06 202 PRO A C 1
ATOM 1611 O O . PRO A 1 202 ? -11.226 -15.838 4.724 1.00 90.06 202 PRO A O 1
ATOM 1614 N N . HIS A 1 203 ? -9.742 -17.457 5.261 1.00 92.94 203 HIS A N 1
ATOM 1615 C CA . HIS A 1 203 ? -10.725 -18.548 5.318 1.00 92.94 203 HIS A CA 1
ATOM 1616 C C . HIS A 1 203 ? -11.939 -18.198 6.185 1.00 92.94 203 HIS A C 1
ATOM 1618 O O . HIS A 1 203 ? -13.074 -18.439 5.787 1.00 92.94 203 HIS A O 1
ATOM 1624 N N . VAL A 1 204 ? -11.716 -17.603 7.363 1.00 92.44 204 VAL A N 1
ATOM 1625 C CA . VAL A 1 204 ? -12.788 -17.136 8.253 1.00 92.44 204 VAL A CA 1
ATOM 1626 C C . VAL A 1 204 ? -12.904 -15.621 8.167 1.00 92.44 204 VAL A C 1
ATOM 1628 O O . VAL A 1 204 ? -12.118 -14.891 8.771 1.00 92.44 204 VAL A O 1
ATOM 1631 N N . LEU A 1 205 ? -13.932 -15.144 7.472 1.00 92.19 205 LEU A N 1
ATOM 1632 C CA . LEU A 1 205 ? -14.250 -13.727 7.375 1.00 92.19 205 LEU A CA 1
ATOM 1633 C C . LEU A 1 205 ? -15.437 -13.385 8.277 1.00 92.19 205 LEU A C 1
ATOM 1635 O O . LEU A 1 205 ? -16.575 -13.784 8.034 1.00 92.19 205 LEU A O 1
ATOM 1639 N N . THR A 1 206 ? -15.173 -12.603 9.319 1.00 93.19 206 THR A N 1
ATOM 1640 C CA . THR A 1 206 ? -16.186 -12.178 10.289 1.00 93.19 206 THR A CA 1
ATOM 1641 C C . THR A 1 206 ? -16.592 -10.733 10.025 1.00 93.19 206 THR A C 1
ATOM 1643 O O . THR A 1 206 ? -15.757 -9.834 10.082 1.00 93.19 206 THR A O 1
ATOM 1646 N N . LEU A 1 207 ? -17.877 -10.487 9.763 1.00 94.19 207 LEU A N 1
ATOM 1647 C CA . LEU A 1 207 ? -18.426 -9.173 9.419 1.00 94.19 207 LEU A CA 1
ATOM 1648 C C . LEU A 1 207 ? -19.583 -8.783 10.340 1.00 94.19 207 LEU A C 1
ATOM 1650 O O . LEU A 1 207 ? -20.193 -9.618 10.999 1.00 94.19 207 LEU A O 1
ATOM 1654 N N . LYS A 1 208 ? -19.877 -7.485 10.383 1.00 94.44 208 LYS A N 1
ATOM 1655 C CA . LYS A 1 208 ? -20.983 -6.892 11.139 1.00 94.44 208 LYS A CA 1
ATOM 1656 C C . LYS A 1 208 ? -21.694 -5.859 10.272 1.00 94.44 208 LYS A C 1
ATOM 1658 O O . LYS A 1 208 ? -21.046 -5.173 9.479 1.00 94.44 208 LYS A O 1
ATOM 1663 N N . ILE A 1 209 ? -23.008 -5.702 10.445 1.00 92.06 209 ILE A N 1
ATOM 1664 C CA . ILE A 1 209 ? -23.769 -4.667 9.726 1.00 92.06 209 ILE A CA 1
ATOM 1665 C C . ILE A 1 209 ? -23.204 -3.283 10.082 1.00 92.06 209 ILE A C 1
ATOM 1667 O O . ILE A 1 209 ? -23.113 -2.935 11.262 1.00 92.06 209 ILE A O 1
ATOM 1671 N N . GLY A 1 210 ? -22.858 -2.504 9.050 1.00 90.06 210 GLY A N 1
ATOM 1672 C CA . GLY A 1 210 ? -22.312 -1.142 9.142 1.00 90.06 210 GLY A CA 1
ATOM 1673 C C . GLY A 1 210 ? -20.783 -1.044 9.238 1.00 90.06 210 GLY A C 1
ATOM 1674 O O . GLY A 1 210 ? -20.255 0.055 9.383 1.00 90.06 210 GLY A O 1
ATOM 1675 N N . VAL A 1 211 ? -20.053 -2.160 9.130 1.00 91.38 211 VAL A N 1
ATOM 1676 C CA . VAL A 1 211 ? -18.589 -2.135 8.968 1.00 91.38 211 VAL A CA 1
ATOM 1677 C C . VAL A 1 211 ? -18.226 -1.691 7.542 1.00 91.38 211 VAL A C 1
ATOM 1679 O O . VAL A 1 211 ? -18.721 -2.294 6.587 1.00 91.38 211 VAL A O 1
ATOM 1682 N N . PRO A 1 212 ? -17.352 -0.682 7.363 1.00 91.31 212 PRO A N 1
ATOM 1683 C CA . PRO A 1 212 ? -16.770 -0.372 6.061 1.00 91.31 212 PRO A CA 1
ATOM 1684 C C . PRO A 1 212 ? -15.901 -1.529 5.560 1.00 91.31 212 PRO A C 1
ATOM 1686 O O . PRO A 1 212 ? -15.055 -2.031 6.299 1.00 91.31 212 PRO A O 1
ATOM 1689 N N . ILE A 1 213 ? -16.077 -1.913 4.298 1.00 91.56 213 ILE A N 1
ATOM 1690 C CA . ILE A 1 213 ? -15.275 -2.953 3.645 1.00 91.56 213 ILE A CA 1
ATOM 1691 C C . ILE A 1 213 ? -14.549 -2.390 2.425 1.00 91.56 213 ILE A C 1
ATOM 1693 O O . ILE A 1 213 ? -15.004 -1.430 1.801 1.00 91.56 213 ILE A O 1
ATOM 1697 N N . ILE A 1 214 ? -13.424 -3.011 2.086 1.00 90.81 214 ILE A N 1
ATOM 1698 C CA . ILE A 1 214 ? -12.699 -2.779 0.837 1.00 90.81 214 ILE A CA 1
ATOM 1699 C C . ILE A 1 214 ? -12.912 -4.015 -0.032 1.00 90.81 214 ILE A C 1
ATOM 1701 O O . ILE A 1 214 ? -12.735 -5.136 0.441 1.00 90.81 214 ILE A O 1
ATOM 1705 N N . LEU A 1 215 ? -13.314 -3.803 -1.283 1.00 89.75 215 LEU A N 1
ATOM 1706 C CA . LEU A 1 215 ? -13.351 -4.864 -2.285 1.00 89.75 215 LEU A CA 1
ATOM 1707 C C . LEU A 1 215 ? -11.922 -5.116 -2.777 1.00 89.75 215 LEU A C 1
ATOM 1709 O O . LEU A 1 215 ? -11.215 -4.155 -3.094 1.00 89.75 215 LEU A O 1
ATOM 1713 N N . LEU A 1 216 ? -11.519 -6.386 -2.785 1.00 85.44 216 LEU A N 1
ATOM 1714 C CA . LEU A 1 216 ? -10.212 -6.852 -3.250 1.00 85.44 216 LEU A CA 1
ATOM 1715 C C . LEU A 1 216 ? -10.277 -7.266 -4.721 1.00 85.44 216 LEU A C 1
ATOM 1717 O O . LEU A 1 216 ? -11.299 -7.881 -5.103 1.00 85.44 216 LEU A O 1
#